Protein AF-A0A1Y5HQ24-F1 (afdb_monomer)

Nearest PDB structures (foldseek):
  8fiq-assembly1_A  TM=3.649E-01  e=9.890E-01  synthetic construct
  7wc8-assembly1_A  TM=3.169E-01  e=8.593E-01  Homo sapiens
  3fp3-assembly1_A  TM=3.300E-01  e=8.535E+00  Saccharomyces cerevisiae
  6sgb-assembly1_F2  TM=3.045E-01  e=6.752E+00  Trypanosoma brucei brucei

Organism: Oleispira antarctica (NCBI:txid188908)

Solvent-accessible surface area (backbone atoms only — not comparable to full-atom values): 11930 Å² total; per-residue (Å²): 83,72,68,15,56,55,23,44,75,70,65,37,22,70,57,11,31,53,30,16,50,52,37,37,56,54,46,72,70,63,78,67,79,75,54,69,71,60,44,61,61,46,56,80,70,56,56,92,95,54,53,64,54,57,50,49,38,35,53,56,34,17,53,27,28,36,53,25,12,48,23,21,54,74,34,96,42,69,72,45,34,68,47,13,56,62,25,37,52,53,12,49,54,33,34,55,74,69,67,56,82,49,62,70,49,26,50,51,48,21,51,56,20,35,77,68,69,37,54,74,59,16,49,54,25,45,51,56,37,56,68,36,92,89,51,52,76,67,52,33,51,47,46,54,52,30,55,48,33,50,74,71,70,36,48,66,62,21,48,52,46,40,51,70,48,43,47,48,49,49,51,54,51,51,48,55,47,46,52,56,43,47,57,48,49,51,59,54,26,60,75,38,74,68,33,40,55,52,52,48,54,51,51,56,49,50,54,51,51,50,53,51,50,57,70,64,34,70,68,56,53,55,59,59,61,73,74,108

Mean predicted aligned error: 11.55 Å

Secondary structure (DSSP, 8-state):
-HHHHHHHHTT-HHHHHHHHHHHHHHHHHT-----HHHHHHHHTTPPTT--HHHHHHHHHHHHHHHHHHHHHHTSS-HHHHHHHHHHHHHHHHHHHHTT--SHHHHHHHHHHHHHTT-HHHHHHHHHHHHT-TT--HHHHHHHHHHHHHHHTT-HHHHHHHIIIIIIHHHHHHHHHHHHHHHHHHHHHHTTSHHHHHHHHHHHHHHHHHHHHHHHHSHHHHHHHHTT-

Radius of gyration: 20.23 Å; Cα contacts (8 Å, |Δi|>4): 220; chains: 1; bounding box: 51×60×42 Å

Structure (mmCIF, N/CA/C/O backbone):
data_AF-A0A1Y5HQ24-F1
#
_entry.id   AF-A0A1Y5HQ24-F1
#
loop_
_atom_site.group_PDB
_atom_site.id
_atom_site.type_symbol
_atom_site.label_atom_id
_atom_site.label_alt_id
_atom_site.label_comp_id
_atom_site.label_asym_id
_atom_site.label_entity_id
_atom_site.label_seq_id
_atom_site.pdbx_PDB_ins_code
_atom_site.Cartn_x
_atom_site.Cartn_y
_atom_site.Cartn_z
_atom_site.occupancy
_atom_site.B_iso_or_equiv
_atom_site.auth_seq_id
_atom_site.auth_comp_id
_atom_site.auth_asym_id
_atom_site.auth_atom_id
_atom_site.pdbx_PDB_model_num
ATOM 1 N N . MET A 1 1 ? 3.791 10.202 -9.043 1.00 63.03 1 MET A N 1
ATOM 2 C CA . MET A 1 1 ? 4.076 9.504 -7.766 1.00 63.03 1 MET A CA 1
ATOM 3 C C . MET A 1 1 ? 4.584 10.404 -6.623 1.00 63.03 1 MET A C 1
ATOM 5 O O . MET A 1 1 ? 3.814 10.602 -5.697 1.00 63.03 1 MET A O 1
ATOM 9 N N . HIS A 1 2 ? 5.795 10.993 -6.659 1.00 71.06 2 HIS A N 1
ATOM 10 C CA . HIS A 1 2 ? 6.371 11.799 -5.545 1.00 71.06 2 HIS A CA 1
ATOM 11 C C . HIS A 1 2 ? 5.431 12.884 -4.988 1.00 71.06 2 HIS A C 1
ATOM 13 O O . HIS A 1 2 ? 5.192 12.945 -3.788 1.00 71.06 2 HIS A O 1
ATOM 19 N N . LYS A 1 3 ? 4.815 13.687 -5.870 1.00 75.19 3 LYS A N 1
ATOM 20 C CA . LYS A 1 3 ? 3.830 14.713 -5.476 1.00 75.19 3 LYS A CA 1
ATOM 21 C C . LYS A 1 3 ? 2.661 14.142 -4.657 1.00 75.19 3 LYS A C 1
ATOM 23 O O . LYS A 1 3 ? 2.162 14.808 -3.763 1.00 75.19 3 LYS A O 1
ATOM 28 N N . GLY A 1 4 ? 2.240 12.907 -4.942 1.00 71.94 4 GLY A N 1
ATOM 29 C CA . GLY A 1 4 ? 1.171 12.241 -4.197 1.00 71.94 4 GLY A CA 1
ATOM 30 C C . GLY A 1 4 ? 1.568 11.933 -2.757 1.00 71.94 4 GLY A C 1
ATOM 31 O O . GLY A 1 4 ? 0.776 12.172 -1.852 1.00 71.94 4 GLY A O 1
ATOM 32 N N . PHE A 1 5 ? 2.807 11.486 -2.535 1.00 70.88 5 PHE A N 1
ATOM 33 C CA . PHE A 1 5 ? 3.343 11.257 -1.191 1.00 70.88 5 PHE A CA 1
ATOM 34 C C . PHE A 1 5 ? 3.458 12.558 -0.387 1.00 70.88 5 PHE A C 1
ATOM 36 O O . PHE A 1 5 ? 3.037 12.592 0.769 1.00 70.88 5 PHE A O 1
ATOM 43 N N . ASP A 1 6 ? 3.952 13.638 -1.003 1.00 73.00 6 ASP A N 1
ATOM 44 C CA . ASP A 1 6 ? 4.021 14.958 -0.357 1.00 73.00 6 ASP A CA 1
ATOM 45 C C . ASP A 1 6 ? 2.637 15.450 0.082 1.00 73.00 6 ASP A C 1
ATOM 47 O O . ASP A 1 6 ? 2.454 15.892 1.218 1.00 73.00 6 ASP A O 1
ATOM 51 N N . ASN A 1 7 ? 1.653 15.348 -0.815 1.00 76.12 7 ASN A N 1
ATOM 52 C CA . ASN A 1 7 ? 0.281 15.760 -0.539 1.00 76.12 7 ASN A CA 1
ATOM 53 C C . ASN A 1 7 ? -0.346 14.911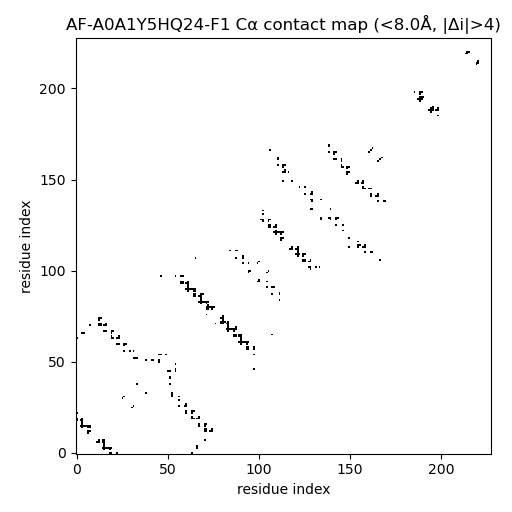 0.568 1.00 76.12 7 ASN A C 1
ATOM 55 O O . ASN A 1 7 ? -0.985 15.458 1.461 1.00 76.12 7 ASN A O 1
ATOM 59 N N . LEU A 1 8 ? -0.127 13.592 0.546 1.00 73.31 8 LEU A N 1
ATOM 60 C CA . LEU A 1 8 ? -0.648 12.685 1.564 1.00 73.31 8 LEU A CA 1
ATOM 61 C C . LEU A 1 8 ? -0.086 13.018 2.954 1.00 73.31 8 LEU A C 1
ATOM 63 O O . LEU A 1 8 ? -0.842 13.081 3.920 1.00 73.31 8 LEU A O 1
ATOM 67 N N . ARG A 1 9 ? 1.218 13.309 3.054 1.00 72.19 9 ARG A N 1
ATOM 68 C CA . ARG A 1 9 ? 1.862 13.746 4.306 1.00 72.19 9 ARG A CA 1
ATOM 69 C C . ARG A 1 9 ? 1.263 15.044 4.835 1.00 72.19 9 ARG A C 1
ATOM 71 O O . ARG A 1 9 ? 1.024 15.173 6.031 1.00 72.19 9 ARG A O 1
ATOM 78 N N . ASN A 1 10 ? 1.037 16.002 3.943 1.00 75.62 10 ASN A N 1
ATOM 79 C CA . ASN A 1 10 ? 0.441 17.288 4.293 1.00 75.62 10 ASN A CA 1
ATOM 80 C C . ASN A 1 10 ? -1.077 17.189 4.526 1.00 75.62 10 ASN A C 1
ATOM 82 O O . ASN A 1 10 ? -1.719 18.214 4.737 1.00 75.62 10 ASN A O 1
ATOM 86 N N . GLN A 1 11 ? -1.645 15.976 4.482 1.00 80.81 11 GLN A N 1
ATOM 87 C CA . GLN A 1 11 ? -3.076 15.701 4.63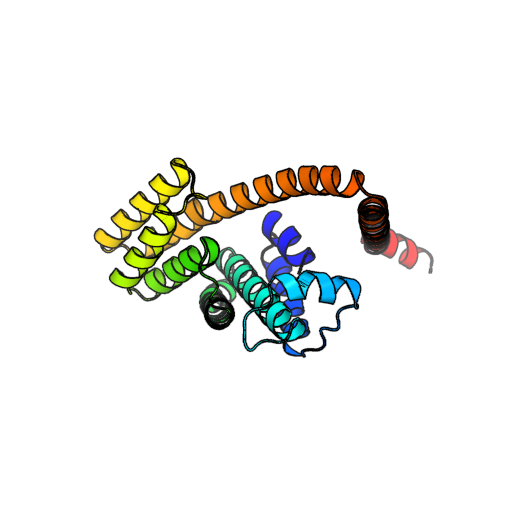2 1.00 80.81 11 GLN A CA 1
ATOM 88 C C . GLN A 1 11 ? -3.929 16.402 3.564 1.00 80.81 11 GLN A C 1
ATOM 90 O O . GLN A 1 11 ? -5.119 16.647 3.733 1.00 80.81 11 GLN A O 1
ATOM 95 N N . TRP A 1 12 ? -3.327 16.713 2.416 1.00 84.94 12 TRP A N 1
ATOM 96 C CA . TRP A 1 12 ? -4.011 17.250 1.246 1.00 84.94 12 TRP A CA 1
ATOM 97 C C . TRP A 1 12 ? -4.565 16.095 0.415 1.00 84.94 12 TRP A C 1
ATOM 99 O O . TRP A 1 12 ? -4.124 15.843 -0.708 1.00 84.94 12 TRP A O 1
ATOM 109 N N . TYR A 1 13 ? -5.518 15.364 0.993 1.00 86.19 13 TYR A N 1
ATOM 110 C CA . TYR A 1 13 ? -6.005 14.085 0.471 1.00 86.19 13 TYR A CA 1
ATOM 111 C C . TYR A 1 13 ? -6.557 14.175 -0.953 1.00 86.19 13 TYR A C 1
ATOM 113 O O . TYR A 1 13 ? -6.241 13.326 -1.783 1.00 86.19 13 TYR A O 1
ATOM 121 N N . PHE A 1 14 ? -7.262 15.257 -1.286 1.00 87.81 14 PHE A N 1
ATOM 122 C CA . PHE A 1 14 ? -7.723 15.513 -2.653 1.00 87.81 14 PHE A CA 1
ATOM 123 C C . PHE A 1 14 ? -6.562 15.659 -3.656 1.00 87.81 14 PHE A C 1
ATOM 125 O O . PHE A 1 14 ? -6.570 15.073 -4.737 1.00 87.81 14 PHE A O 1
ATOM 132 N N . LEU A 1 15 ? -5.510 16.403 -3.295 1.00 86.31 15 LEU A N 1
ATOM 133 C CA . LEU A 1 15 ? -4.336 16.575 -4.159 1.00 86.31 15 LEU A CA 1
ATOM 134 C C . LEU A 1 15 ? -3.505 15.288 -4.256 1.00 86.31 15 LEU A C 1
ATOM 136 O O . LEU A 1 15 ? -2.872 15.023 -5.286 1.00 86.31 15 LEU A O 1
ATOM 140 N N . ALA A 1 16 ? -3.487 14.487 -3.190 1.00 85.19 16 ALA A N 1
ATOM 141 C CA . ALA A 1 16 ? -2.880 13.164 -3.193 1.00 85.19 16 ALA A CA 1
ATOM 142 C C . ALA A 1 16 ? -3.629 12.233 -4.156 1.00 85.19 16 ALA A C 1
ATOM 144 O O . ALA A 1 16 ? -2.993 11.641 -5.030 1.00 85.19 16 ALA A O 1
ATOM 145 N N . ASP A 1 17 ? -4.962 12.191 -4.081 1.00 90.62 17 ASP A N 1
ATOM 146 C CA . ASP A 1 17 ? -5.820 11.431 -4.995 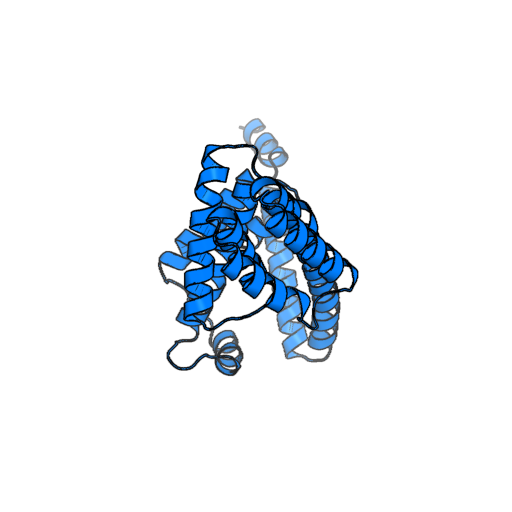1.00 90.62 17 ASP A CA 1
ATOM 147 C C . ASP A 1 17 ? -5.545 11.771 -6.466 1.00 90.62 17 ASP A C 1
ATOM 149 O O . ASP A 1 17 ? -5.249 10.879 -7.269 1.00 90.62 17 ASP A O 1
ATOM 153 N N . GLN A 1 18 ? -5.550 13.059 -6.816 1.00 92.62 18 GLN A N 1
ATOM 154 C CA . GLN A 1 18 ? -5.266 13.503 -8.183 1.00 92.62 18 GLN A CA 1
ATOM 155 C C . GLN A 1 18 ? -3.861 13.090 -8.639 1.00 92.62 18 GLN A C 1
ATOM 157 O O . GLN A 1 18 ? -3.665 12.614 -9.760 1.00 92.62 18 GLN A O 1
ATOM 162 N N . SER A 1 19 ? -2.869 13.232 -7.759 1.00 88.50 19 SER A N 1
ATOM 163 C CA . SER A 1 19 ? -1.477 12.898 -8.068 1.00 88.50 19 SER A CA 1
ATOM 164 C C . SER A 1 19 ? -1.278 11.403 -8.310 1.00 88.50 19 SER A C 1
ATOM 166 O O . SER A 1 19 ? -0.545 11.023 -9.228 1.00 88.50 19 SER A O 1
ATOM 168 N N . PHE A 1 20 ? -1.915 10.549 -7.508 1.00 89.25 20 PHE A N 1
ATOM 169 C CA . PHE A 1 20 ? -1.849 9.104 -7.702 1.00 89.25 20 PHE A CA 1
ATOM 170 C C . PHE A 1 20 ? -2.700 8.643 -8.883 1.00 89.25 20 PHE A C 1
ATOM 172 O O . PHE A 1 20 ? -2.264 7.760 -9.613 1.00 89.25 20 PHE A O 1
ATOM 179 N N . THR A 1 21 ? -3.835 9.290 -9.156 1.00 94.69 21 THR A N 1
ATOM 180 C CA . THR A 1 21 ? -4.629 9.046 -10.370 1.00 94.69 21 THR A CA 1
ATOM 181 C C . THR A 1 21 ? -3.814 9.293 -11.634 1.00 94.69 21 THR A C 1
ATOM 183 O O . THR A 1 21 ? -3.783 8.439 -12.519 1.00 94.69 21 THR A O 1
ATOM 186 N N . ASN A 1 22 ? -3.084 10.407 -11.701 1.00 90.50 22 ASN A N 1
ATOM 187 C CA . ASN A 1 22 ? -2.190 10.683 -12.827 1.00 90.50 22 ASN A CA 1
ATOM 188 C C . ASN A 1 22 ? -1.088 9.623 -12.945 1.00 90.50 22 ASN A C 1
ATOM 190 O O . ASN A 1 22 ? -0.858 9.107 -14.034 1.00 90.50 22 ASN A O 1
ATOM 194 N N . SER A 1 23 ? -0.485 9.236 -11.815 1.00 87.31 23 SER A N 1
ATOM 195 C CA . SER A 1 23 ? 0.526 8.172 -11.756 1.00 87.31 23 SER A CA 1
ATOM 196 C C . SER A 1 23 ? -0.011 6.846 -12.310 1.00 87.31 23 SER A C 1
ATOM 198 O O . SER A 1 23 ? 0.629 6.219 -13.142 1.00 87.31 23 SER A O 1
ATOM 200 N N . ILE A 1 24 ? -1.211 6.432 -11.896 1.00 94.62 24 ILE A N 1
ATOM 201 C CA . ILE A 1 24 ? -1.865 5.201 -12.365 1.00 94.62 24 ILE A CA 1
ATOM 202 C C . ILE A 1 24 ? -2.159 5.280 -13.864 1.00 94.62 24 ILE A C 1
ATOM 204 O O . ILE A 1 24 ? -1.912 4.319 -14.586 1.00 94.62 24 ILE A O 1
ATOM 208 N N . ASN A 1 25 ? -2.655 6.422 -14.345 1.00 94.50 25 ASN A N 1
ATOM 209 C CA . ASN A 1 25 ? -2.949 6.620 -15.763 1.00 94.50 25 ASN A CA 1
ATOM 210 C C . ASN A 1 25 ? -1.686 6.534 -16.627 1.00 94.50 25 ASN A C 1
ATOM 212 O O . ASN A 1 25 ? -1.726 5.916 -17.685 1.00 94.50 25 ASN A O 1
ATOM 216 N N . GLU A 1 26 ? -0.573 7.120 -16.184 1.00 89.75 26 GLU A N 1
ATOM 217 C CA . GLU A 1 26 ? 0.727 7.003 -16.856 1.00 89.75 26 GLU A CA 1
ATOM 218 C C . GLU A 1 26 ? 1.213 5.551 -16.875 1.00 89.75 26 GLU A C 1
ATOM 220 O O . GLU A 1 26 ? 1.555 5.025 -17.932 1.00 89.75 26 GLU A O 1
ATOM 225 N N . LEU A 1 27 ? 1.161 4.869 -15.730 1.00 89.19 27 LEU A N 1
ATOM 226 C CA . LEU A 1 27 ? 1.600 3.480 -15.603 1.00 89.19 27 LEU A CA 1
ATOM 227 C C . LEU A 1 27 ? 0.721 2.517 -16.408 1.00 89.19 27 LEU A C 1
ATOM 229 O O . LEU A 1 27 ? 1.226 1.533 -16.933 1.00 89.19 27 LEU A O 1
ATOM 233 N N . ASN A 1 28 ? -0.574 2.792 -16.566 1.00 93.06 28 ASN A N 1
ATOM 234 C CA . ASN A 1 28 ? -1.475 1.971 -17.379 1.00 93.06 28 ASN A CA 1
ATOM 235 C C . ASN A 1 28 ? -1.243 2.107 -18.888 1.00 93.06 28 ASN A C 1
ATOM 237 O O . ASN A 1 28 ? -1.631 1.203 -19.623 1.00 93.06 28 ASN A O 1
ATOM 241 N N . ARG A 1 29 ? -0.607 3.188 -19.360 1.00 91.44 29 ARG A N 1
ATOM 242 C CA . ARG A 1 29 ? -0.220 3.304 -20.777 1.00 91.44 29 ARG A CA 1
ATOM 243 C C . ARG A 1 29 ? 0.930 2.365 -21.143 1.00 91.44 29 ARG A C 1
ATOM 245 O O . ARG A 1 29 ? 1.032 1.980 -22.297 1.00 91.44 29 ARG A O 1
ATOM 252 N N . GLY A 1 30 ? 1.743 1.956 -20.164 1.00 77.19 30 GLY A N 1
ATOM 253 C CA . GLY A 1 30 ? 2.858 1.027 -20.378 1.00 77.19 30 GLY A CA 1
ATOM 254 C C . GLY A 1 30 ? 4.105 1.669 -20.992 1.00 77.19 30 GLY A C 1
ATOM 255 O O . GLY A 1 30 ? 5.030 0.957 -21.363 1.00 77.19 30 GLY A O 1
ATOM 256 N N . ASP A 1 31 ? 4.174 3.000 -21.053 1.00 78.75 31 ASP A N 1
ATOM 257 C CA . ASP A 1 31 ? 5.273 3.743 -21.690 1.00 78.75 31 ASP A CA 1
ATOM 258 C C . ASP A 1 31 ? 6.518 3.888 -20.785 1.00 78.75 31 ASP A C 1
ATOM 260 O O . ASP A 1 31 ? 7.216 4.905 -20.809 1.00 78.75 31 ASP A O 1
ATOM 264 N N . ILE A 1 32 ? 6.804 2.895 -19.935 1.00 77.69 32 ILE A N 1
ATOM 265 C CA . ILE A 1 32 ? 7.980 2.933 -19.058 1.00 77.69 32 ILE A CA 1
ATOM 266 C C . ILE A 1 32 ? 9.200 2.479 -19.853 1.00 77.69 32 ILE A C 1
ATOM 268 O O . ILE A 1 32 ? 9.402 1.291 -20.076 1.00 77.69 32 ILE A O 1
ATOM 272 N N . SER A 1 33 ? 10.049 3.433 -20.231 1.00 78.62 33 SER A N 1
ATOM 273 C CA . SER A 1 33 ? 11.378 3.153 -20.775 1.00 78.62 33 SER A CA 1
ATOM 274 C C . SER A 1 33 ? 12.437 3.515 -19.745 1.00 78.62 33 SER A C 1
ATOM 276 O O . SER A 1 33 ? 12.530 4.662 -19.302 1.00 78.62 33 SER A O 1
ATOM 278 N N . LEU A 1 34 ? 13.271 2.545 -19.386 1.00 74.06 34 LEU A N 1
ATOM 279 C CA . LEU A 1 34 ? 14.423 2.767 -18.520 1.00 74.06 34 LEU A CA 1
ATOM 280 C C . LEU A 1 34 ? 15.681 2.975 -19.358 1.00 74.06 34 LEU A C 1
ATOM 282 O O . LEU A 1 34 ? 15.807 2.446 -20.458 1.00 74.06 34 LEU A O 1
ATOM 286 N N . ASN A 1 35 ? 16.625 3.750 -18.828 1.00 81.88 35 ASN A N 1
ATOM 287 C CA . ASN A 1 35 ? 17.971 3.773 -19.391 1.00 81.88 35 ASN A CA 1
ATOM 288 C C . ASN A 1 35 ? 18.731 2.493 -18.994 1.00 81.88 35 ASN A C 1
ATOM 290 O O . ASN A 1 35 ? 18.421 1.866 -17.977 1.00 81.88 35 ASN A O 1
ATOM 294 N N . GLU A 1 36 ? 19.768 2.157 -19.761 1.00 75.56 36 GLU A N 1
ATOM 295 C CA . GLU A 1 36 ? 20.573 0.940 -19.579 1.00 75.56 36 GLU A CA 1
ATOM 296 C C . GLU A 1 36 ? 21.151 0.785 -18.165 1.00 75.56 36 GLU A C 1
ATOM 298 O O . GLU A 1 36 ? 21.154 -0.307 -17.604 1.00 75.56 36 GLU A O 1
ATOM 303 N N . THR A 1 37 ? 21.598 1.876 -17.533 1.00 73.44 37 THR A N 1
ATOM 304 C CA . THR A 1 37 ? 22.134 1.815 -16.166 1.00 73.44 37 THR A CA 1
ATOM 305 C C . THR A 1 37 ? 21.059 1.411 -15.161 1.00 73.44 37 THR A C 1
ATOM 307 O O . THR A 1 37 ? 21.309 0.571 -14.300 1.00 73.44 37 THR A O 1
ATOM 310 N N . THR A 1 38 ? 19.860 1.986 -15.254 1.00 71.69 38 THR A N 1
ATOM 311 C CA . THR A 1 38 ? 18.746 1.630 -14.366 1.00 71.69 38 THR A CA 1
ATOM 312 C C . THR A 1 38 ? 18.304 0.188 -14.591 1.00 71.69 38 THR A C 1
ATOM 314 O O . THR A 1 38 ? 18.057 -0.523 -13.618 1.00 71.69 38 THR A O 1
ATOM 317 N N . LYS A 1 39 ? 18.264 -0.257 -15.851 1.00 72.25 39 LYS A N 1
ATOM 318 C CA . LYS A 1 39 ? 17.912 -1.631 -16.209 1.00 72.25 39 LYS A CA 1
ATOM 319 C C . LYS A 1 39 ? 18.896 -2.639 -15.617 1.00 72.25 39 LYS A C 1
ATOM 321 O O . LYS A 1 39 ? 18.467 -3.528 -14.892 1.00 72.25 39 LYS A O 1
ATOM 326 N N . PHE A 1 40 ? 20.197 -2.407 -15.790 1.00 74.62 40 PHE A N 1
ATOM 327 C CA . PHE A 1 40 ? 21.262 -3.243 -15.226 1.00 74.62 40 PHE A CA 1
ATOM 328 C C . PHE A 1 40 ? 21.117 -3.465 -13.711 1.00 74.62 40 PHE A C 1
ATOM 330 O O . PHE A 1 40 ? 21.252 -4.581 -13.217 1.00 74.62 40 PHE A O 1
ATOM 337 N N . PHE A 1 41 ? 20.813 -2.413 -12.943 1.00 71.38 41 PHE A N 1
ATOM 338 C CA . PHE A 1 41 ? 20.607 -2.574 -11.500 1.00 71.38 41 PHE A CA 1
ATOM 339 C C . PHE A 1 41 ? 19.302 -3.301 -11.170 1.00 71.38 41 PHE A C 1
ATOM 341 O O . PHE A 1 41 ? 19.272 -4.100 -10.233 1.00 71.38 41 PHE A O 1
ATOM 348 N N . ALA A 1 42 ? 18.231 -3.043 -11.916 1.00 68.12 42 ALA A N 1
ATOM 349 C CA . ALA A 1 42 ? 16.938 -3.671 -11.679 1.00 68.12 42 ALA A CA 1
ATOM 350 C C . ALA A 1 42 ? 16.928 -5.169 -12.034 1.00 68.12 42 ALA A C 1
ATOM 352 O O . ALA A 1 42 ? 16.265 -5.942 -11.344 1.00 68.12 42 ALA A O 1
ATOM 353 N N . GLU A 1 43 ? 17.724 -5.597 -13.019 1.00 73.62 43 GLU A N 1
ATOM 354 C CA . GLU A 1 43 ? 17.900 -7.011 -13.391 1.00 73.62 43 GLU A CA 1
ATOM 355 C C . GLU A 1 43 ? 18.359 -7.879 -12.212 1.00 73.62 43 GLU A C 1
ATOM 357 O O . GLU A 1 43 ? 17.959 -9.033 -12.098 1.00 73.62 43 GLU A O 1
ATOM 362 N N . THR A 1 44 ? 19.124 -7.315 -11.269 1.00 71.88 44 THR A N 1
ATOM 363 C CA . THR A 1 44 ? 19.587 -8.044 -10.070 1.00 71.88 44 THR A CA 1
ATOM 364 C C . THR A 1 44 ? 18.463 -8.473 -9.123 1.00 71.88 44 THR A C 1
ATOM 366 O O . THR A 1 44 ? 18.687 -9.293 -8.234 1.00 71.88 44 THR A O 1
ATOM 369 N N . ARG A 1 45 ? 17.264 -7.902 -9.282 1.00 68.75 45 ARG A N 1
ATOM 370 C CA . ARG A 1 45 ? 16.067 -8.190 -8.481 1.00 68.75 45 ARG A CA 1
ATOM 371 C C . ARG A 1 45 ? 14.877 -8.581 -9.357 1.00 68.75 45 ARG A C 1
ATOM 373 O O . ARG A 1 45 ? 13.733 -8.420 -8.930 1.00 68.75 45 ARG A O 1
ATOM 380 N N . LEU A 1 46 ? 15.142 -9.017 -10.587 1.00 77.88 46 LEU A N 1
ATOM 381 C CA . LEU A 1 46 ? 14.104 -9.420 -11.520 1.00 77.88 46 LEU A CA 1
ATOM 382 C C . LEU A 1 46 ? 13.460 -10.726 -11.054 1.00 77.88 46 LEU A C 1
ATOM 384 O O . LEU A 1 46 ? 14.148 -11.684 -10.709 1.00 77.88 46 LEU A O 1
ATOM 388 N N . ILE A 1 47 ? 12.135 -10.740 -11.038 1.00 79.38 47 ILE A N 1
ATOM 389 C CA . ILE A 1 47 ? 11.328 -11.920 -10.762 1.00 79.38 47 ILE A CA 1
ATOM 390 C C . ILE A 1 47 ? 11.199 -12.715 -12.059 1.00 79.38 47 ILE A C 1
ATOM 392 O O . ILE A 1 47 ? 10.904 -12.155 -13.119 1.00 79.38 47 ILE A O 1
ATOM 396 N N . ASP A 1 48 ? 11.389 -14.030 -11.964 1.00 86.75 48 ASP A N 1
ATOM 397 C CA . ASP A 1 48 ? 11.241 -14.938 -13.097 1.00 86.75 48 ASP A CA 1
ATOM 398 C C . ASP A 1 48 ? 9.881 -14.750 -13.788 1.00 86.75 48 ASP A C 1
ATOM 400 O O . ASP A 1 48 ? 8.826 -14.737 -13.152 1.00 86.75 48 ASP A O 1
ATOM 404 N N . GLY A 1 49 ? 9.911 -14.620 -15.115 1.00 89.00 49 GLY A N 1
ATOM 405 C CA . GLY A 1 49 ? 8.709 -14.442 -15.932 1.00 89.00 49 GLY A CA 1
ATOM 406 C C . GLY A 1 49 ? 8.264 -12.992 -16.141 1.00 89.00 49 GLY A C 1
ATOM 407 O O . GLY A 1 49 ? 7.233 -12.787 -16.780 1.00 89.00 49 GLY A O 1
ATOM 408 N N . PHE A 1 50 ? 9.030 -12.002 -15.670 1.00 86.06 50 PHE A N 1
ATOM 409 C CA . PHE A 1 50 ? 8.799 -10.582 -15.952 1.00 86.06 50 PHE A CA 1
ATOM 410 C C . PHE A 1 50 ? 9.967 -9.952 -16.710 1.00 86.06 50 PHE A C 1
ATOM 412 O O . PHE A 1 50 ? 11.122 -10.349 -16.555 1.00 86.06 50 PHE A O 1
ATOM 419 N N . THR A 1 51 ? 9.677 -8.924 -17.504 1.00 90.12 51 THR A N 1
ATOM 420 C CA . THR A 1 51 ? 10.677 -7.915 -17.882 1.00 90.12 51 THR A CA 1
ATOM 421 C C . THR A 1 51 ? 10.876 -6.905 -16.749 1.00 90.12 51 THR A C 1
ATOM 423 O O . THR A 1 51 ? 10.017 -6.741 -15.878 1.00 90.12 51 THR A O 1
ATOM 426 N N . VAL A 1 52 ? 12.009 -6.194 -16.756 1.00 81.06 52 VAL A N 1
ATOM 427 C CA . VAL A 1 52 ? 12.282 -5.131 -15.773 1.00 81.06 52 VAL A CA 1
ATOM 428 C C . VAL A 1 52 ? 11.183 -4.068 -15.809 1.00 81.06 52 VAL A C 1
ATOM 430 O O . VAL A 1 52 ? 10.715 -3.614 -14.765 1.00 81.06 52 VAL A O 1
ATOM 433 N N . GLU A 1 53 ? 10.772 -3.674 -17.010 1.00 83.31 53 GLU A N 1
ATOM 434 C CA . GLU A 1 53 ? 9.760 -2.653 -17.241 1.00 83.31 53 GLU A CA 1
ATOM 435 C C . GLU A 1 53 ? 8.386 -3.093 -16.717 1.00 83.31 53 GLU A C 1
ATOM 437 O O . GLU A 1 53 ? 7.745 -2.325 -16.001 1.00 83.31 53 GLU A O 1
ATOM 442 N N . GLU A 1 54 ? 7.962 -4.336 -16.974 1.00 89.00 54 GLU A N 1
ATOM 443 C CA . GLU A 1 54 ? 6.700 -4.880 -16.446 1.00 89.00 54 GLU A CA 1
ATOM 444 C C . GLU A 1 54 ? 6.708 -4.993 -14.921 1.00 89.00 54 GLU A C 1
ATOM 446 O O . GLU A 1 54 ? 5.737 -4.606 -14.266 1.00 89.00 54 GLU A O 1
ATOM 451 N N . GLN A 1 55 ? 7.797 -5.501 -14.334 1.00 83.50 55 GLN A N 1
ATOM 452 C CA . GLN A 1 55 ? 7.923 -5.594 -12.881 1.00 83.50 55 GLN A CA 1
ATOM 453 C C . GLN A 1 55 ? 7.853 -4.206 -12.241 1.00 83.50 55 GLN A C 1
ATOM 455 O O . GLN A 1 55 ? 7.143 -4.009 -11.252 1.00 83.50 55 GLN A O 1
ATOM 460 N N . LEU A 1 56 ? 8.563 -3.230 -12.812 1.00 81.69 56 LEU A N 1
ATOM 461 C CA . LEU A 1 56 ? 8.546 -1.859 -12.322 1.00 81.69 56 LEU A CA 1
ATOM 462 C C . LEU A 1 56 ? 7.163 -1.221 -12.487 1.00 81.69 56 LEU A C 1
ATOM 464 O O . LEU A 1 56 ? 6.690 -0.553 -11.569 1.00 81.69 56 LEU A O 1
ATOM 468 N N . GLN A 1 57 ? 6.495 -1.451 -13.617 1.00 84.88 57 GLN A N 1
ATOM 469 C CA . GLN A 1 57 ? 5.137 -0.976 -13.863 1.00 84.88 57 GLN A CA 1
ATOM 470 C C . GLN A 1 57 ? 4.173 -1.492 -12.795 1.00 84.88 57 GLN A C 1
ATOM 472 O O . GLN A 1 57 ? 3.473 -0.691 -12.180 1.00 84.88 57 GLN A O 1
ATOM 477 N N . LEU A 1 58 ? 4.164 -2.803 -12.543 1.00 83.62 58 LEU A N 1
ATOM 478 C CA . LEU A 1 58 ? 3.306 -3.429 -11.535 1.00 83.62 58 LEU A CA 1
ATOM 479 C C . LEU A 1 58 ? 3.626 -2.919 -10.128 1.00 83.62 58 LEU A C 1
ATOM 481 O O . LEU A 1 58 ? 2.715 -2.565 -9.384 1.00 83.62 58 LEU A O 1
ATOM 485 N N . LEU A 1 59 ? 4.908 -2.800 -9.776 1.00 79.81 59 LEU A N 1
ATOM 486 C CA . LEU A 1 59 ? 5.327 -2.311 -8.463 1.00 79.81 59 LEU A CA 1
ATOM 487 C C . LEU A 1 59 ? 4.866 -0.867 -8.221 1.00 79.81 59 LEU A C 1
ATOM 489 O O . LEU A 1 59 ? 4.261 -0.562 -7.191 1.00 79.81 59 LEU A O 1
ATOM 493 N N . LEU A 1 60 ? 5.142 0.030 -9.172 1.00 81.62 60 LEU A N 1
ATOM 494 C CA . LEU A 1 60 ? 4.781 1.443 -9.060 1.00 81.62 60 LEU A CA 1
ATOM 495 C C . LEU A 1 60 ? 3.267 1.642 -9.126 1.00 81.62 60 LEU A C 1
ATOM 497 O O . LEU A 1 60 ? 2.738 2.538 -8.459 1.00 81.62 60 LEU A O 1
ATOM 501 N N . ARG A 1 61 ? 2.560 0.823 -9.912 1.00 88.00 61 ARG A N 1
ATOM 502 C CA . ARG A 1 61 ? 1.106 0.913 -10.057 1.00 88.00 61 ARG A CA 1
ATOM 503 C C . ARG A 1 61 ? 0.415 0.408 -8.803 1.00 88.00 61 ARG A C 1
ATOM 505 O O . ARG A 1 61 ? -0.413 1.141 -8.269 1.00 88.00 61 ARG A O 1
ATOM 512 N N . GLY A 1 62 ? 0.834 -0.739 -8.274 1.00 82.12 62 GLY A N 1
ATOM 513 C CA . GLY A 1 62 ? 0.343 -1.264 -7.005 1.00 82.12 62 GLY A CA 1
ATOM 514 C C . GLY A 1 62 ? 0.548 -0.269 -5.863 1.00 82.12 62 GLY A C 1
ATOM 515 O O . GLY A 1 62 ? -0.393 0.068 -5.149 1.00 82.12 62 GLY A O 1
ATOM 516 N N . ALA A 1 63 ? 1.741 0.321 -5.753 1.00 81.38 63 ALA A N 1
ATOM 517 C CA . ALA A 1 63 ? 2.008 1.359 -4.757 1.00 81.38 63 ALA A CA 1
ATOM 518 C C . ALA A 1 63 ? 1.165 2.633 -4.968 1.00 81.38 63 ALA A C 1
ATOM 520 O O . ALA A 1 63 ? 0.707 3.235 -3.997 1.00 81.38 63 ALA A O 1
ATOM 521 N N . SER A 1 64 ? 0.929 3.044 -6.219 1.00 84.50 64 SER A N 1
ATOM 522 C CA . SER A 1 64 ? 0.083 4.207 -6.524 1.00 84.50 64 SER A CA 1
ATOM 523 C C . SER A 1 64 ? -1.382 3.954 -6.166 1.00 84.50 64 SER A C 1
ATOM 525 O O . SER A 1 64 ? -2.017 4.828 -5.582 1.00 84.50 64 SER A O 1
ATOM 527 N N . TYR A 1 65 ? -1.904 2.763 -6.468 1.00 92.19 65 TYR A N 1
ATOM 528 C CA . TYR A 1 65 ? -3.237 2.335 -6.048 1.00 92.19 65 TYR A CA 1
ATOM 529 C C . TYR A 1 65 ? -3.355 2.307 -4.525 1.00 92.19 65 TYR A C 1
ATOM 531 O O . TYR A 1 65 ? -4.271 2.920 -3.986 1.00 92.19 65 TYR A O 1
ATOM 539 N N . LEU A 1 66 ? -2.399 1.693 -3.820 1.00 86.69 66 LEU A N 1
ATOM 540 C CA . LEU A 1 66 ? -2.425 1.602 -2.359 1.00 86.69 66 LEU A CA 1
ATOM 541 C C . LEU A 1 66 ? -2.477 2.992 -1.716 1.00 86.69 66 LEU A C 1
ATOM 543 O O . LEU A 1 66 ? -3.328 3.260 -0.869 1.00 86.69 66 LEU A O 1
ATOM 547 N N . MET A 1 67 ? -1.601 3.897 -2.156 1.00 84.06 67 MET A N 1
ATOM 548 C CA . MET A 1 67 ? -1.540 5.248 -1.602 1.00 84.06 67 MET A CA 1
ATOM 549 C C . MET A 1 67 ? -2.741 6.112 -1.995 1.00 84.06 67 MET A C 1
ATOM 551 O O . MET A 1 67 ? -3.173 6.940 -1.194 1.00 84.06 67 MET A O 1
ATOM 555 N N . ARG A 1 68 ? -3.323 5.911 -3.186 1.00 90.94 68 ARG A N 1
ATOM 556 C CA . ARG A 1 68 ? -4.585 6.564 -3.563 1.00 90.94 68 ARG A CA 1
ATOM 557 C C . ARG A 1 68 ? -5.745 6.070 -2.714 1.00 90.94 68 ARG A C 1
ATOM 559 O O . ARG A 1 68 ? -6.497 6.890 -2.200 1.00 90.94 68 ARG A O 1
ATOM 566 N N . GLY A 1 69 ? -5.865 4.754 -2.545 1.00 89.06 69 GLY A N 1
ATOM 567 C CA . GLY A 1 69 ? -6.888 4.143 -1.704 1.00 89.06 69 GLY A CA 1
ATOM 568 C C . GLY A 1 69 ? -6.807 4.671 -0.278 1.00 89.06 69 GLY A C 1
ATOM 569 O O . GLY A 1 69 ? -7.821 5.048 0.300 1.00 89.06 69 GLY A O 1
ATOM 570 N N . TRP A 1 70 ? -5.591 4.827 0.243 1.00 84.31 70 TRP A N 1
ATOM 571 C CA . TRP A 1 70 ? -5.365 5.456 1.537 1.00 84.31 70 TRP A CA 1
ATOM 572 C C . TRP A 1 70 ? -5.776 6.934 1.576 1.00 84.31 70 TRP A C 1
ATOM 574 O O . TRP A 1 70 ? -6.535 7.333 2.454 1.00 84.31 70 TRP A O 1
ATOM 584 N N . ALA A 1 71 ? -5.339 7.748 0.609 1.00 86.00 71 ALA A N 1
ATOM 585 C CA . ALA A 1 71 ? -5.735 9.157 0.533 1.00 86.00 71 ALA A CA 1
ATOM 586 C C . ALA A 1 71 ? -7.262 9.320 0.496 1.00 86.00 71 ALA A C 1
ATOM 588 O O . ALA A 1 71 ? -7.816 10.165 1.189 1.00 86.00 71 ALA A O 1
ATOM 589 N N . ARG A 1 72 ? -7.944 8.477 -0.282 1.00 89.62 72 ARG A N 1
ATOM 590 C CA . ARG A 1 72 ? -9.404 8.448 -0.386 1.00 89.62 72 ARG A CA 1
ATOM 591 C C . ARG A 1 72 ? -10.080 8.020 0.906 1.00 89.62 72 A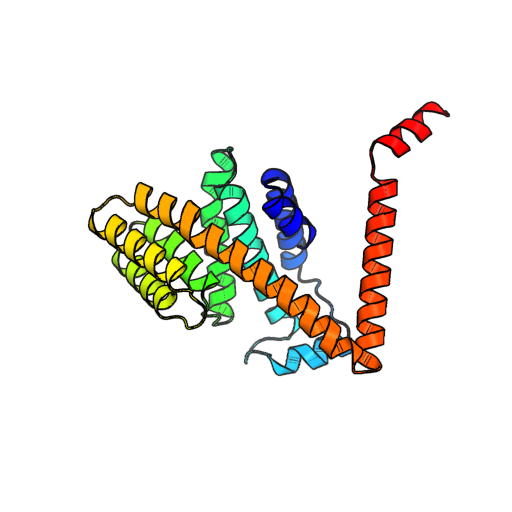RG A C 1
ATOM 593 O O . ARG A 1 72 ? -11.111 8.579 1.246 1.00 89.62 72 ARG A O 1
ATOM 600 N N . HIS A 1 73 ? -9.507 7.053 1.620 1.00 85.00 73 HIS A N 1
ATOM 601 C CA . HIS A 1 73 ? -10.030 6.616 2.911 1.00 85.00 73 HIS A CA 1
ATOM 602 C C . HIS A 1 73 ? -9.978 7.730 3.964 1.00 85.00 73 HIS A C 1
ATOM 604 O O . HIS A 1 73 ? -10.919 7.865 4.732 1.00 85.00 73 HIS A O 1
ATOM 610 N N . GLN A 1 74 ? -8.920 8.546 3.950 1.00 81.31 74 GLN A N 1
ATOM 611 C CA . GLN A 1 74 ? -8.746 9.673 4.875 1.00 81.31 74 GLN A CA 1
ATOM 612 C C . GLN A 1 74 ? -9.487 10.949 4.448 1.00 81.31 74 GLN A C 1
ATOM 614 O O . GLN A 1 74 ? -9.436 11.959 5.149 1.00 81.31 74 GLN A O 1
ATOM 619 N N . SER A 1 75 ? -10.128 10.940 3.280 1.00 80.50 75 SER A N 1
ATOM 620 C CA . SER A 1 75 ? -10.877 12.084 2.774 1.00 80.50 75 SER A CA 1
ATOM 621 C C . SER A 1 75 ? -12.213 12.221 3.501 1.00 80.50 75 SER A C 1
ATOM 623 O O . SER A 1 75 ? -12.900 11.231 3.703 1.00 80.50 75 SER A O 1
ATOM 625 N N . GLU A 1 76 ? -12.655 13.452 3.768 1.00 79.50 76 GLU A N 1
ATOM 626 C CA . GLU A 1 76 ? -14.014 13.749 4.270 1.00 79.50 76 GLU A CA 1
ATOM 627 C C . GLU A 1 76 ? -15.106 13.593 3.186 1.00 79.50 76 GLU A C 1
ATOM 629 O O . GLU A 1 76 ? -16.238 14.039 3.352 1.00 79.50 76 GLU A O 1
ATOM 634 N N . ASP A 1 77 ? -14.760 13.001 2.040 1.00 84.06 77 ASP A N 1
ATOM 635 C CA . ASP A 1 77 ? -15.651 12.823 0.896 1.00 84.06 77 ASP A CA 1
ATOM 636 C C . ASP A 1 77 ? -16.113 11.364 0.848 1.00 84.06 77 ASP A C 1
ATOM 638 O O . ASP A 1 77 ? -15.327 10.458 0.548 1.00 84.06 77 ASP A O 1
ATOM 642 N N . ASP A 1 78 ? -17.398 11.149 1.131 1.00 83.38 78 ASP A N 1
ATOM 643 C CA . ASP A 1 78 ? -18.017 9.823 1.192 1.00 83.38 78 ASP A CA 1
ATOM 644 C C . ASP A 1 78 ? -17.883 9.035 -0.122 1.00 83.38 78 ASP A C 1
ATOM 646 O O . ASP A 1 78 ? -17.758 7.806 -0.108 1.00 83.38 78 ASP A O 1
ATOM 650 N N . GLU A 1 79 ? -17.909 9.708 -1.275 1.00 85.12 79 GLU A N 1
ATOM 651 C CA . GLU A 1 79 ? -17.788 9.054 -2.580 1.00 85.12 79 GLU A CA 1
ATOM 652 C C . GLU A 1 79 ? -16.351 8.598 -2.842 1.00 85.12 79 GLU A C 1
ATOM 654 O O . GLU A 1 79 ? -16.137 7.503 -3.375 1.00 85.12 79 GLU A O 1
ATOM 659 N N . LEU A 1 80 ? -15.354 9.380 -2.417 1.00 84.38 80 LEU A N 1
ATOM 660 C CA . LEU A 1 80 ? -13.953 8.957 -2.443 1.00 84.38 80 LEU A CA 1
ATOM 661 C C . LEU A 1 80 ? -13.713 7.792 -1.477 1.00 84.38 80 LEU A C 1
ATOM 663 O O . LEU A 1 80 ? -13.137 6.778 -1.882 1.00 84.38 80 LEU A O 1
ATOM 667 N N . MET A 1 81 ? -14.212 7.873 -0.243 1.00 80.19 81 MET A N 1
ATOM 668 C CA . MET A 1 81 ? -14.069 6.804 0.754 1.00 80.19 81 MET A CA 1
ATOM 669 C C . MET A 1 81 ? -14.642 5.466 0.270 1.00 80.19 81 MET A C 1
ATOM 671 O O . MET A 1 81 ? -14.041 4.410 0.500 1.00 80.19 81 MET A O 1
ATOM 675 N N . LYS A 1 82 ? -15.774 5.480 -0.449 1.00 85.06 82 LYS A N 1
ATOM 676 C CA . LYS A 1 82 ? -16.361 4.270 -1.059 1.00 85.06 82 LYS A CA 1
ATOM 677 C C . LYS A 1 82 ? -15.429 3.617 -2.081 1.00 85.06 82 LYS A C 1
ATOM 679 O O . LYS A 1 82 ? -15.405 2.392 -2.184 1.00 85.06 82 LYS A O 1
ATOM 684 N N . GLN A 1 83 ? -14.634 4.407 -2.800 1.00 88.88 83 GLN A N 1
ATOM 685 C CA . GLN A 1 83 ? -13.694 3.917 -3.814 1.00 88.88 83 GLN A CA 1
ATOM 686 C C . GLN A 1 83 ? -12.362 3.425 -3.234 1.00 88.88 83 GLN A C 1
ATOM 688 O O . GLN A 1 83 ? -11.650 2.680 -3.909 1.00 88.88 83 GLN A O 1
ATOM 693 N N . ALA A 1 84 ? -12.030 3.787 -1.989 1.00 88.25 84 ALA A N 1
ATOM 694 C CA . ALA A 1 84 ? -10.757 3.448 -1.351 1.00 88.25 84 ALA A CA 1
ATOM 695 C C . ALA A 1 84 ? -10.431 1.946 -1.397 1.00 88.25 84 ALA A C 1
ATOM 697 O O . ALA A 1 84 ? -9.294 1.546 -1.632 1.00 88.25 84 ALA A O 1
ATOM 698 N N . SER A 1 85 ? -11.436 1.093 -1.203 1.00 87.44 85 SER A N 1
ATOM 699 C CA . SER A 1 85 ? -11.225 -0.357 -1.139 1.00 87.44 85 SER A CA 1
ATOM 700 C C . SER A 1 85 ? -10.955 -0.983 -2.493 1.00 87.44 85 SER A C 1
ATOM 702 O O . SER A 1 85 ? -10.115 -1.870 -2.570 1.00 87.44 85 SER A O 1
ATOM 704 N N . ALA A 1 86 ? -11.593 -0.485 -3.554 1.00 93.25 86 ALA A N 1
ATOM 705 C CA . ALA A 1 86 ? -11.308 -0.943 -4.909 1.00 93.25 86 ALA A CA 1
ATOM 706 C C . ALA A 1 86 ? -9.853 -0.633 -5.300 1.00 93.25 86 ALA A C 1
ATOM 708 O O . ALA A 1 86 ? -9.196 -1.442 -5.951 1.00 93.25 86 ALA A O 1
ATOM 709 N N . ASP A 1 87 ? -9.327 0.509 -4.850 1.00 94.19 87 ASP A N 1
ATOM 710 C CA . ASP A 1 87 ? -7.916 0.850 -5.032 1.00 94.19 87 ASP A CA 1
ATOM 711 C C . ASP A 1 87 ? -6.991 -0.089 -4.251 1.00 94.19 87 ASP A C 1
ATOM 713 O O . ASP A 1 87 ? -6.016 -0.593 -4.803 1.00 94.19 87 ASP A O 1
ATOM 717 N N . ILE A 1 88 ? -7.297 -0.380 -2.986 1.00 91.50 88 ILE A N 1
ATOM 718 C CA . ILE A 1 88 ? -6.475 -1.294 -2.180 1.00 91.50 88 ILE A CA 1
ATOM 719 C C . ILE A 1 88 ? -6.505 -2.717 -2.765 1.00 91.50 88 ILE A C 1
ATOM 721 O O . ILE A 1 88 ? -5.469 -3.374 -2.835 1.00 91.50 88 ILE A O 1
ATOM 725 N N . GLU A 1 89 ? -7.650 -3.183 -3.263 1.00 94.56 89 GLU A N 1
ATOM 726 C CA . GLU A 1 89 ? -7.760 -4.474 -3.955 1.00 94.56 89 GLU A CA 1
ATOM 727 C C . GLU A 1 89 ? -6.961 -4.503 -5.266 1.00 94.56 89 GLU A C 1
ATOM 729 O O . GLU A 1 89 ? -6.266 -5.484 -5.538 1.00 94.56 89 GLU A O 1
ATOM 734 N N . ALA A 1 90 ? -6.988 -3.421 -6.053 1.00 96.25 90 ALA A N 1
ATOM 735 C CA . ALA A 1 90 ? -6.164 -3.295 -7.256 1.00 96.25 90 ALA A CA 1
ATOM 736 C C . ALA A 1 90 ? -4.661 -3.310 -6.927 1.00 96.25 90 ALA A C 1
ATOM 738 O O . ALA A 1 90 ? -3.878 -3.940 -7.639 1.00 96.25 90 ALA A O 1
ATOM 739 N N . ALA A 1 91 ? -4.258 -2.678 -5.820 1.00 90.50 91 ALA A N 1
ATOM 740 C CA . ALA A 1 91 ? -2.882 -2.725 -5.340 1.00 90.50 91 ALA A CA 1
ATOM 741 C C . ALA A 1 91 ? -2.445 -4.145 -4.969 1.00 90.50 91 ALA A C 1
ATOM 743 O O . ALA A 1 91 ? -1.387 -4.605 -5.400 1.00 90.50 91 ALA A O 1
ATOM 744 N N . LEU A 1 92 ? -3.278 -4.855 -4.202 1.00 90.81 92 LEU A N 1
ATOM 745 C CA . LEU A 1 92 ? -3.024 -6.242 -3.817 1.00 90.81 92 LEU A CA 1
ATOM 746 C C . LEU A 1 92 ? -2.933 -7.161 -5.036 1.00 90.81 92 LEU A C 1
ATOM 748 O O . LEU A 1 92 ? -2.093 -8.054 -5.051 1.00 90.81 92 LEU A O 1
ATOM 752 N N . ALA A 1 93 ? -3.742 -6.941 -6.075 1.00 96.44 93 ALA A N 1
ATOM 753 C CA . ALA A 1 93 ? -3.652 -7.715 -7.311 1.00 96.44 93 ALA A CA 1
ATOM 754 C C . ALA A 1 93 ? -2.272 -7.580 -7.982 1.00 96.44 93 ALA A C 1
ATOM 756 O O . ALA A 1 93 ? -1.693 -8.586 -8.399 1.00 96.44 93 ALA A O 1
ATOM 757 N N . ASP A 1 94 ? -1.719 -6.365 -8.036 1.00 88.38 94 ASP A N 1
ATOM 758 C CA . ASP A 1 94 ? -0.383 -6.121 -8.589 1.00 88.38 94 ASP A CA 1
ATOM 759 C C . ASP A 1 94 ? 0.722 -6.731 -7.714 1.00 88.38 94 ASP A C 1
ATOM 761 O O . ASP A 1 94 ? 1.607 -7.416 -8.230 1.00 88.38 94 ASP A O 1
ATOM 765 N N . PHE A 1 95 ? 0.661 -6.548 -6.392 1.00 86.19 95 PHE A N 1
ATOM 766 C CA . PHE A 1 95 ? 1.656 -7.119 -5.476 1.00 86.19 95 PHE A CA 1
ATOM 767 C C . PHE A 1 95 ? 1.638 -8.649 -5.467 1.00 86.19 95 PHE A C 1
ATOM 769 O O . PHE A 1 95 ? 2.699 -9.269 -5.528 1.00 86.19 95 PHE A O 1
ATOM 776 N N . ASN A 1 96 ? 0.453 -9.261 -5.492 1.00 91.00 96 ASN A N 1
ATOM 777 C CA . ASN A 1 96 ? 0.301 -10.713 -5.563 1.00 91.00 96 ASN A CA 1
ATOM 778 C C . ASN A 1 96 ? 0.832 -11.279 -6.878 1.00 91.00 96 ASN A C 1
ATOM 780 O O . ASN A 1 96 ? 1.452 -12.340 -6.883 1.00 91.00 96 ASN A O 1
ATOM 784 N N . ARG A 1 97 ? 0.647 -10.563 -7.995 1.00 91.44 97 ARG A N 1
ATOM 785 C CA . ARG A 1 97 ? 1.225 -10.959 -9.285 1.00 91.44 97 ARG A CA 1
ATOM 786 C C . ARG A 1 97 ? 2.755 -10.982 -9.245 1.00 91.44 97 ARG A C 1
ATOM 788 O O . ARG A 1 97 ? 3.355 -11.819 -9.910 1.00 91.44 97 ARG A O 1
ATOM 795 N N . LEU A 1 98 ? 3.365 -10.099 -8.458 1.00 80.44 98 LEU A N 1
ATOM 796 C CA . LEU A 1 98 ? 4.809 -10.060 -8.218 1.00 80.44 98 LEU A CA 1
ATOM 797 C C . LEU A 1 98 ? 5.266 -10.993 -7.079 1.00 80.44 98 LEU A C 1
ATOM 799 O O . LEU A 1 98 ? 6.453 -11.034 -6.773 1.00 80.44 98 LEU A O 1
ATOM 803 N N . GLY A 1 99 ? 4.354 -11.713 -6.416 1.00 81.00 99 GLY A N 1
ATOM 804 C CA . GLY A 1 99 ? 4.683 -12.538 -5.249 1.00 81.00 99 GLY A CA 1
ATOM 805 C C . GLY A 1 99 ? 5.251 -11.738 -4.071 1.00 81.00 99 GLY A C 1
ATOM 806 O O . GLY A 1 99 ? 6.016 -12.275 -3.272 1.00 81.00 99 GLY A O 1
ATOM 807 N N . ILE A 1 100 ? 4.931 -10.444 -3.977 1.00 79.56 100 ILE A N 1
ATOM 808 C CA . ILE A 1 100 ? 5.430 -9.578 -2.910 1.00 79.56 100 ILE A CA 1
ATOM 809 C C . ILE A 1 100 ? 4.629 -9.851 -1.641 1.00 79.56 100 ILE A C 1
ATOM 811 O O . ILE A 1 100 ? 3.444 -9.543 -1.567 1.00 79.56 100 ILE A O 1
ATOM 815 N N . GLU A 1 101 ? 5.311 -10.352 -0.617 1.00 78.88 101 GLU A N 1
ATOM 816 C CA . GLU A 1 101 ? 4.781 -10.490 0.735 1.00 78.88 101 GLU A CA 1
ATOM 817 C C . GLU A 1 101 ? 5.622 -9.641 1.693 1.00 78.88 101 GLU A C 1
ATOM 819 O O . GLU A 1 101 ? 6.797 -9.919 1.928 1.00 78.88 101 GLU A O 1
ATOM 824 N N . ASN A 1 102 ? 5.037 -8.567 2.216 1.00 77.94 102 ASN A N 1
ATOM 825 C CA . ASN A 1 102 ? 5.678 -7.683 3.187 1.00 77.94 102 ASN A CA 1
ATOM 826 C C . ASN A 1 102 ? 4.627 -7.015 4.083 1.00 77.94 102 ASN A C 1
ATOM 828 O O . ASN A 1 102 ? 3.424 -7.205 3.903 1.00 77.94 102 ASN A O 1
ATOM 832 N N . GLU A 1 103 ? 5.076 -6.188 5.024 1.00 78.56 103 GLU A N 1
ATOM 833 C CA . GLU A 1 103 ? 4.216 -5.559 6.028 1.00 78.56 103 GLU A CA 1
ATOM 834 C C . GLU A 1 103 ? 3.137 -4.671 5.404 1.00 78.56 103 GLU A C 1
ATOM 836 O O . GLU A 1 103 ? 2.016 -4.641 5.899 1.00 78.56 103 GLU A O 1
ATOM 841 N N . LEU A 1 104 ? 3.446 -3.963 4.312 1.00 75.50 104 LEU A N 1
ATOM 842 C CA . LEU A 1 104 ? 2.465 -3.118 3.625 1.00 75.50 104 LEU A CA 1
ATOM 843 C C . LEU A 1 104 ? 1.392 -3.955 2.927 1.00 75.50 104 LEU A C 1
ATOM 845 O O . LEU A 1 104 ? 0.217 -3.593 2.972 1.00 75.50 104 LEU A O 1
ATOM 849 N N . VAL A 1 105 ? 1.782 -5.079 2.320 1.00 80.25 105 VAL A N 1
ATOM 850 C CA . VAL A 1 105 ? 0.844 -6.024 1.701 1.00 80.25 105 VAL A CA 1
ATOM 851 C C . VAL A 1 105 ? -0.054 -6.646 2.763 1.00 80.25 105 VAL A C 1
ATOM 853 O O . VAL A 1 105 ? -1.270 -6.557 2.644 1.00 80.25 105 VAL A O 1
ATOM 856 N N . TRP A 1 106 ? 0.504 -7.187 3.846 1.00 86.44 106 TRP A N 1
ATOM 857 C CA . TRP A 1 106 ? -0.298 -7.820 4.900 1.00 86.44 106 TRP A CA 1
ATOM 858 C C . TRP A 1 106 ? -1.209 -6.827 5.622 1.00 86.44 106 TRP A C 1
ATOM 860 O O . TRP A 1 106 ? -2.326 -7.169 6.008 1.00 86.44 106 TRP A O 1
ATOM 870 N N . LEU A 1 107 ? -0.780 -5.574 5.765 1.00 84.44 107 LEU A N 1
ATOM 871 C CA . LEU A 1 107 ? -1.613 -4.503 6.300 1.00 84.44 107 LEU A CA 1
ATOM 872 C C . LEU A 1 107 ? -2.794 -4.175 5.368 1.00 84.44 107 LEU A C 1
ATOM 874 O O . LEU A 1 107 ? -3.929 -4.055 5.832 1.00 84.44 107 LEU A O 1
ATOM 878 N N . ALA A 1 108 ? -2.553 -4.092 4.057 1.00 85.12 108 ALA A N 1
ATOM 879 C CA . ALA A 1 108 ? -3.595 -3.896 3.048 1.00 85.12 108 ALA A CA 1
ATOM 880 C C . ALA A 1 108 ? -4.567 -5.090 2.963 1.00 85.12 108 ALA A C 1
ATOM 882 O O . ALA A 1 108 ? -5.781 -4.895 2.897 1.00 85.12 108 ALA A O 1
ATOM 883 N N . GLU A 1 109 ? -4.061 -6.323 3.024 1.00 91.19 109 GLU A N 1
ATOM 884 C CA . GLU A 1 109 ? -4.884 -7.536 3.103 1.00 91.19 109 GLU A CA 1
ATOM 885 C C . GLU A 1 109 ? -5.763 -7.529 4.352 1.00 91.19 109 GLU A C 1
ATOM 887 O O . GLU A 1 109 ? -6.963 -7.790 4.260 1.00 91.19 109 GLU A O 1
ATOM 892 N N . SER A 1 110 ? -5.186 -7.173 5.505 1.00 91.25 110 SER A N 1
ATOM 893 C CA . SER A 1 110 ? -5.918 -7.055 6.768 1.00 91.25 110 SER A CA 1
ATOM 894 C C . SER A 1 110 ? -7.073 -6.067 6.620 1.00 91.25 110 SER A C 1
ATOM 896 O O . SER A 1 110 ? -8.210 -6.423 6.913 1.00 91.25 110 SER A O 1
ATOM 898 N N . TYR A 1 111 ? -6.826 -4.875 6.069 1.00 89.19 111 TYR A N 1
ATOM 899 C CA . TYR A 1 111 ? -7.873 -3.886 5.795 1.00 89.19 111 TYR A CA 1
ATOM 900 C C . TYR A 1 111 ? -9.008 -4.460 4.929 1.00 89.19 111 TYR A C 1
ATOM 902 O O . TYR A 1 111 ? -10.181 -4.383 5.303 1.00 89.19 111 TYR A O 1
ATOM 910 N N . VAL A 1 112 ? -8.675 -5.079 3.790 1.00 90.56 112 VAL A N 1
ATOM 911 C CA . VAL A 1 112 ? -9.669 -5.640 2.856 1.00 90.56 112 VAL A CA 1
ATOM 912 C C . VAL A 1 112 ? -10.450 -6.782 3.500 1.00 90.56 112 VAL A C 1
ATOM 914 O O . VAL A 1 112 ? -11.653 -6.924 3.269 1.00 90.56 112 VAL A O 1
ATOM 917 N N . HIS A 1 113 ? -9.797 -7.620 4.301 1.00 92.81 113 HIS A N 1
ATOM 918 C CA . HIS A 1 113 ? -10.447 -8.728 4.988 1.00 92.81 113 HIS A CA 1
ATOM 919 C C . HIS A 1 113 ? -11.371 -8.257 6.107 1.00 92.81 113 HIS A C 1
ATOM 921 O O . HIS A 1 113 ? -12.489 -8.761 6.180 1.00 92.81 113 HIS A O 1
ATOM 927 N N . ILE A 1 114 ? -10.965 -7.271 6.910 1.00 89.50 114 ILE A N 1
ATOM 928 C CA . ILE A 1 114 ? -11.816 -6.679 7.952 1.00 89.50 114 ILE A CA 1
ATOM 929 C C . ILE A 1 114 ? -13.048 -6.035 7.325 1.00 89.50 114 ILE A C 1
ATOM 931 O O . ILE A 1 114 ? -14.167 -6.347 7.725 1.00 89.50 114 ILE A O 1
ATOM 935 N N . LYS A 1 115 ? -12.858 -5.198 6.298 1.00 86.00 115 LYS A N 1
ATOM 936 C CA . LYS A 1 115 ? -13.965 -4.500 5.633 1.00 86.00 115 LYS A CA 1
ATOM 937 C C . LYS A 1 115 ? -14.973 -5.453 4.991 1.00 86.00 115 LYS A C 1
ATOM 939 O O . LYS A 1 115 ? -16.162 -5.168 4.972 1.00 86.00 115 LYS A O 1
ATOM 944 N N . ASN A 1 116 ? -14.499 -6.584 4.474 1.00 88.81 116 ASN A N 1
ATOM 945 C CA . ASN A 1 116 ? -15.347 -7.624 3.895 1.00 88.81 116 ASN A CA 1
ATOM 946 C C . ASN A 1 116 ? -15.849 -8.648 4.933 1.00 88.81 116 ASN A C 1
ATOM 948 O O . ASN A 1 116 ? -16.317 -9.715 4.537 1.00 88.81 116 ASN A O 1
ATOM 952 N N . GLU A 1 117 ? -15.684 -8.375 6.232 1.00 89.25 117 GLU A N 1
ATOM 953 C CA . GLU A 1 117 ? -16.075 -9.244 7.353 1.00 89.25 117 GLU A CA 1
ATOM 954 C C . GLU A 1 117 ? -15.471 -10.665 7.294 1.00 89.25 117 GLU A C 1
ATOM 956 O O . GLU A 1 117 ? -15.972 -11.623 7.885 1.00 89.25 117 GLU A O 1
ATOM 961 N N . LYS A 1 118 ? -14.334 -10.827 6.608 1.00 92.44 118 LYS A N 1
ATOM 962 C CA . LYS A 1 118 ? -13.580 -12.087 6.503 1.00 92.44 118 LYS A CA 1
ATOM 963 C C . LYS A 1 118 ? -12.613 -12.212 7.679 1.00 92.44 118 LYS A C 1
ATOM 965 O O . LYS A 1 118 ? -11.397 -12.210 7.481 1.00 92.44 118 LYS A O 1
ATOM 970 N N . VAL A 1 119 ? -13.158 -12.320 8.891 1.00 90.69 119 VAL A N 1
ATOM 971 C CA . VAL A 1 119 ? -12.400 -12.279 10.157 1.00 90.69 119 VAL A CA 1
ATOM 972 C C . VAL A 1 119 ? -11.220 -13.252 10.164 1.00 90.69 119 VAL A C 1
ATOM 974 O O . VAL A 1 119 ? -10.097 -12.825 10.408 1.00 90.69 119 VAL A O 1
ATOM 977 N N . ASP A 1 120 ? -11.426 -14.522 9.807 1.00 93.00 120 ASP A N 1
ATOM 978 C CA . ASP A 1 120 ? -10.350 -15.527 9.830 1.00 93.00 120 ASP A CA 1
ATOM 979 C C . ASP A 1 120 ? -9.167 -15.142 8.931 1.00 93.00 120 ASP A C 1
ATOM 981 O O . ASP A 1 120 ? -8.007 -15.313 9.300 1.00 93.00 120 ASP A O 1
ATOM 985 N N . LYS A 1 121 ? -9.451 -14.566 7.757 1.00 94.94 121 LYS A N 1
ATOM 986 C CA . LYS A 1 121 ? -8.409 -14.111 6.830 1.00 94.94 121 LYS A CA 1
ATOM 987 C C . LYS A 1 121 ? -7.714 -12.850 7.334 1.00 94.94 121 LYS A C 1
ATOM 989 O O . LYS A 1 121 ? -6.503 -12.734 7.185 1.00 94.94 121 LYS A O 1
ATOM 994 N N . ALA A 1 122 ? -8.461 -11.938 7.957 1.00 92.75 122 ALA A N 1
ATOM 995 C CA . ALA A 1 122 ? -7.885 -10.757 8.590 1.00 92.75 122 ALA A CA 1
ATOM 996 C C . ALA A 1 122 ? -6.905 -11.153 9.699 1.00 92.75 122 ALA A C 1
ATOM 998 O O . ALA A 1 122 ? -5.800 -10.624 9.743 1.00 92.75 122 ALA A O 1
ATOM 999 N N . ILE A 1 123 ? -7.268 -12.122 10.547 1.00 93.88 123 ILE A N 1
ATOM 1000 C CA . ILE A 1 123 ? -6.383 -12.629 11.603 1.00 93.88 123 ILE A CA 1
ATOM 1001 C C . ILE A 1 123 ? -5.097 -13.212 11.013 1.00 93.88 123 ILE A C 1
ATOM 1003 O O . ILE A 1 123 ? -4.023 -12.878 11.500 1.00 93.88 123 ILE A O 1
ATOM 1007 N N . VAL A 1 124 ? -5.174 -13.996 9.933 1.00 95.81 124 VAL A N 1
ATOM 1008 C CA . VAL A 1 124 ? -3.975 -14.548 9.275 1.00 95.81 124 VAL A CA 1
ATOM 1009 C C . VAL A 1 124 ? -3.029 -13.443 8.790 1.00 95.81 124 VAL A C 1
ATOM 1011 O O . VAL A 1 124 ? -1.826 -13.521 9.043 1.00 95.81 124 VAL A O 1
ATOM 1014 N N . SER A 1 125 ? -3.537 -12.403 8.122 1.00 93.44 125 SER A N 1
ATOM 1015 C CA . SER A 1 125 ? -2.696 -11.287 7.662 1.00 93.44 125 SER A CA 1
ATOM 1016 C C . SER A 1 125 ? -2.145 -10.458 8.832 1.00 93.44 125 SER A C 1
ATOM 1018 O O . SER A 1 125 ? -0.973 -10.080 8.813 1.00 93.44 125 SER A O 1
ATOM 1020 N N . LEU A 1 126 ? -2.933 -10.241 9.890 1.00 93.25 126 LEU A N 1
ATOM 1021 C CA . LEU A 1 126 ? -2.478 -9.561 11.108 1.00 93.25 126 LEU A CA 1
ATOM 1022 C C . LEU A 1 126 ? -1.410 -10.371 11.857 1.00 93.25 126 LEU A C 1
ATOM 1024 O O . LEU A 1 126 ? -0.469 -9.781 12.378 1.00 93.25 126 LEU A O 1
ATOM 1028 N N . ASP A 1 127 ? -1.502 -11.702 11.871 1.00 95.44 127 ASP A N 1
ATOM 1029 C CA . ASP A 1 127 ? -0.484 -12.579 12.458 1.00 95.44 127 ASP A CA 1
ATOM 1030 C C . ASP A 1 127 ? 0.821 -12.549 11.652 1.00 95.44 127 ASP A C 1
ATOM 1032 O O . ASP A 1 127 ? 1.904 -12.500 12.239 1.00 95.44 127 ASP A O 1
ATOM 1036 N N . LYS A 1 128 ? 0.752 -12.529 10.311 1.00 91.50 128 LYS A N 1
ATOM 1037 C CA . LYS A 1 128 ? 1.942 -12.295 9.472 1.00 9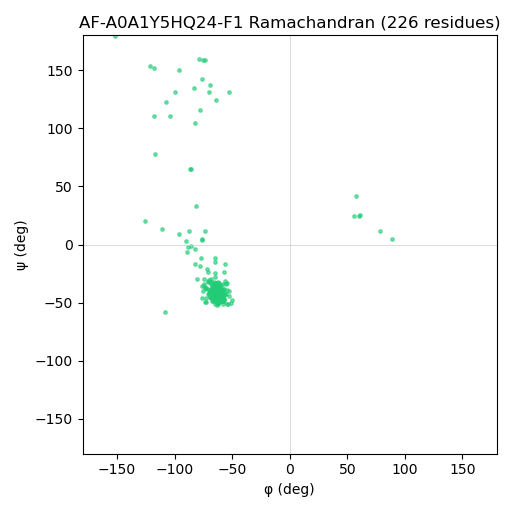1.50 128 LYS A CA 1
ATOM 1038 C C . LYS A 1 128 ? 2.587 -10.951 9.819 1.00 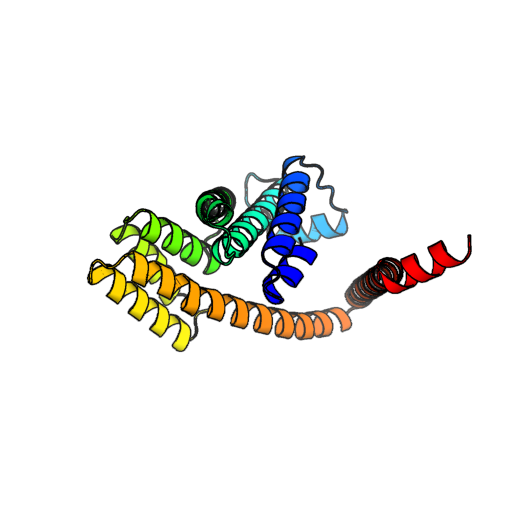91.50 128 LYS A C 1
ATOM 1040 O O . LYS A 1 128 ? 3.798 -10.883 10.020 1.00 91.50 128 LYS A O 1
ATOM 1045 N N . LEU A 1 129 ? 1.768 -9.906 9.953 1.00 85.25 129 LEU A N 1
ATOM 1046 C CA . LEU A 1 129 ? 2.227 -8.563 10.286 1.00 85.25 129 LEU A CA 1
ATOM 1047 C C . LEU A 1 129 ? 2.902 -8.516 11.665 1.00 85.25 129 LEU A C 1
ATOM 1049 O O . LEU A 1 129 ? 4.037 -8.061 11.752 1.00 85.25 129 LEU A O 1
ATOM 1053 N N . SER A 1 130 ? 2.273 -9.038 12.723 1.00 90.00 130 SER A N 1
ATOM 1054 C CA . SER A 1 130 ? 2.838 -9.018 14.084 1.00 90.00 130 SER A CA 1
ATOM 1055 C C . SER A 1 130 ? 4.115 -9.848 14.238 1.00 90.00 130 SER A C 1
ATOM 1057 O O . SER A 1 130 ? 4.909 -9.572 15.131 1.00 90.00 130 SER A O 1
ATOM 1059 N N . ASN A 1 131 ? 4.325 -10.851 13.381 1.00 90.12 131 ASN A N 1
ATOM 1060 C CA . ASN A 1 131 ? 5.521 -11.698 13.400 1.00 90.12 131 ASN A CA 1
ATOM 1061 C C . ASN A 1 131 ? 6.685 -11.149 12.557 1.00 90.12 131 ASN A C 1
ATOM 1063 O O . ASN A 1 131 ? 7.756 -11.759 12.529 1.00 90.12 131 ASN A O 1
ATOM 1067 N N . SER A 1 132 ? 6.511 -10.021 11.862 1.00 81.00 132 SER A N 1
ATOM 1068 C CA . SER A 1 132 ? 7.603 -9.411 11.103 1.00 81.00 132 SER A CA 1
ATOM 1069 C C . SER A 1 132 ? 8.687 -8.835 12.017 1.00 81.00 132 SER A C 1
ATOM 1071 O O . SER A 1 132 ? 8.413 -8.105 12.969 1.00 81.00 132 SER A O 1
ATOM 1073 N N . SER A 1 133 ? 9.951 -9.060 11.644 1.00 77.00 133 SER A N 1
ATOM 1074 C CA . SER A 1 133 ? 11.115 -8.436 12.285 1.00 77.00 133 SER A CA 1
ATOM 1075 C C . SER A 1 133 ? 11.185 -6.914 12.108 1.00 77.00 133 SER A C 1
ATOM 1077 O O . SER A 1 133 ? 12.017 -6.266 12.738 1.00 77.00 133 SER A O 1
ATOM 1079 N N . LEU A 1 134 ? 10.365 -6.345 11.220 1.00 72.56 134 LEU A N 1
ATOM 1080 C CA . LEU A 1 134 ? 10.281 -4.909 10.946 1.00 72.56 134 LEU A CA 1
ATOM 1081 C C . LEU A 1 134 ? 9.145 -4.222 11.719 1.00 72.56 134 LEU A C 1
ATOM 1083 O O . LEU A 1 134 ? 8.849 -3.057 11.438 1.00 72.56 134 LEU A O 1
ATOM 1087 N N . MET A 1 135 ? 8.502 -4.925 12.657 1.00 71.38 135 MET A N 1
ATOM 1088 C CA . MET A 1 135 ? 7.525 -4.343 13.575 1.00 71.38 135 MET A CA 1
ATOM 1089 C C . MET A 1 135 ? 8.156 -4.068 14.935 1.00 71.38 135 MET A C 1
ATOM 1091 O O . MET A 1 135 ? 8.810 -4.916 15.539 1.00 71.38 135 MET A O 1
ATOM 1095 N N . SER A 1 136 ? 7.943 -2.857 15.434 1.00 77.50 136 SER A N 1
ATOM 1096 C CA . SER A 1 136 ? 8.272 -2.483 16.804 1.00 77.50 136 SER A CA 1
ATOM 1097 C C . SER A 1 136 ? 7.285 -3.098 17.797 1.00 77.50 136 SER A C 1
ATOM 1099 O O . SER A 1 136 ? 6.135 -3.380 17.464 1.00 77.50 136 SER A O 1
ATOM 1101 N N . ASN A 1 137 ? 7.696 -3.219 19.062 1.00 80.56 137 ASN A N 1
ATOM 1102 C CA . ASN A 1 137 ? 6.817 -3.709 20.133 1.00 80.56 137 ASN A CA 1
ATOM 1103 C C . ASN A 1 137 ? 5.509 -2.904 20.245 1.00 80.56 137 ASN A C 1
ATOM 1105 O O . ASN A 1 137 ? 4.465 -3.468 20.558 1.00 80.56 137 ASN A O 1
ATOM 1109 N N . ASN A 1 138 ? 5.561 -1.598 19.962 1.00 77.81 138 ASN A N 1
ATOM 1110 C CA . ASN A 1 138 ? 4.379 -0.738 19.960 1.00 77.81 138 ASN A CA 1
ATOM 1111 C C . ASN A 1 138 ? 3.437 -1.082 18.800 1.00 77.81 138 ASN A C 1
ATOM 1113 O O . ASN A 1 138 ? 2.234 -1.197 19.009 1.00 77.81 138 ASN A O 1
ATOM 1117 N N . GLU A 1 139 ? 3.967 -1.277 17.589 1.00 78.56 139 GLU A N 1
ATOM 1118 C CA . GLU A 1 139 ? 3.158 -1.680 16.432 1.00 78.56 139 GLU A CA 1
ATOM 1119 C C . GLU A 1 139 ? 2.529 -3.061 16.642 1.00 78.56 139 GLU A C 1
ATOM 1121 O O . GLU A 1 139 ? 1.352 -3.247 16.340 1.00 78.56 139 GLU A O 1
ATOM 1126 N N . ILE A 1 140 ? 3.279 -4.004 17.218 1.00 87.62 140 ILE A N 1
ATOM 1127 C CA . ILE A 1 140 ? 2.774 -5.337 17.569 1.00 87.62 140 ILE A CA 1
ATOM 1128 C C . ILE A 1 140 ? 1.615 -5.224 18.566 1.00 87.62 140 ILE A C 1
ATOM 1130 O O . ILE A 1 140 ? 0.575 -5.841 18.356 1.00 87.62 140 ILE A O 1
ATOM 1134 N N . ALA A 1 141 ? 1.743 -4.396 19.607 1.00 86.12 141 ALA A N 1
ATOM 1135 C CA . ALA A 1 141 ? 0.669 -4.192 20.580 1.00 86.12 141 ALA A CA 1
ATOM 1136 C C . ALA A 1 141 ? -0.615 -3.640 19.932 1.00 86.12 141 ALA A C 1
ATOM 1138 O O . ALA A 1 141 ? -1.706 -4.131 20.222 1.00 86.12 141 ALA A O 1
ATOM 1139 N N . LEU A 1 142 ? -0.492 -2.679 19.009 1.00 84.88 142 LEU A N 1
ATOM 1140 C CA . LEU A 1 142 ? -1.637 -2.143 18.261 1.00 84.88 142 LEU A CA 1
ATOM 1141 C C . LEU A 1 142 ? -2.288 -3.208 17.355 1.00 84.88 142 LEU A C 1
ATOM 1143 O O . LEU A 1 142 ? -3.510 -3.241 17.196 1.00 84.88 142 LEU A O 1
ATOM 1147 N N . ILE A 1 143 ? -1.497 -4.112 16.775 1.00 88.31 143 ILE A N 1
ATOM 1148 C CA . ILE A 1 143 ? -2.021 -5.232 15.980 1.00 88.31 143 ILE A CA 1
ATOM 1149 C C . ILE A 1 143 ? -2.795 -6.215 16.860 1.00 88.31 143 ILE A C 1
ATOM 1151 O O . ILE A 1 143 ? -3.890 -6.633 16.485 1.00 88.31 143 ILE A O 1
ATOM 1155 N N . GLU A 1 144 ? -2.275 -6.561 18.038 1.00 91.00 144 GLU A N 1
ATOM 1156 C CA . GLU A 1 144 ? -2.987 -7.423 18.991 1.00 91.00 144 GLU A CA 1
ATOM 1157 C C . GLU A 1 144 ? -4.316 -6.803 19.441 1.00 91.00 144 GLU A C 1
ATOM 1159 O O . GLU A 1 144 ? -5.336 -7.492 19.505 1.00 91.00 144 GLU A O 1
ATOM 1164 N N . GLU A 1 145 ? -4.343 -5.493 19.684 1.00 87.19 145 GLU A N 1
ATOM 1165 C CA . GLU A 1 145 ? -5.574 -4.771 20.018 1.00 87.19 145 GLU A CA 1
ATOM 1166 C C . GLU A 1 145 ? -6.584 -4.794 18.861 1.00 87.19 145 GLU A C 1
ATOM 1168 O O . GLU A 1 145 ? -7.763 -5.087 19.072 1.00 87.19 145 GLU A O 1
ATOM 1173 N N . THR A 1 146 ? -6.113 -4.624 17.621 1.00 87.12 146 THR A N 1
ATOM 1174 C CA . THR A 1 146 ? -6.950 -4.789 16.420 1.00 87.12 146 THR A CA 1
ATOM 1175 C C . THR A 1 146 ? -7.564 -6.193 16.359 1.00 87.12 146 THR A C 1
ATOM 1177 O O . THR A 1 146 ? -8.766 -6.343 16.126 1.00 87.12 146 THR A O 1
ATOM 1180 N N . LYS A 1 147 ? -6.764 -7.240 16.613 1.00 90.25 147 LYS A N 1
ATOM 1181 C CA . LYS A 1 147 ? -7.244 -8.634 16.638 1.00 90.25 147 LYS A CA 1
ATOM 1182 C C . LYS A 1 147 ? -8.296 -8.859 17.724 1.00 90.25 147 LYS A C 1
ATOM 1184 O O . LYS A 1 147 ? -9.221 -9.641 17.507 1.00 90.25 147 LYS A O 1
ATOM 1189 N N . ASN A 1 148 ? -8.189 -8.187 18.868 1.00 87.69 148 ASN A N 1
ATOM 1190 C CA . ASN A 1 148 ? -9.193 -8.270 19.930 1.00 87.69 148 ASN A CA 1
ATOM 1191 C C . ASN A 1 148 ? -10.519 -7.619 19.512 1.00 87.69 148 ASN A C 1
ATOM 1193 O O . ASN A 1 148 ? -11.562 -8.250 19.657 1.00 87.69 148 ASN A O 1
ATOM 1197 N N . HIS A 1 149 ? -10.490 -6.440 18.881 1.00 85.56 149 HIS A N 1
ATOM 1198 C CA . HIS A 1 149 ? -11.708 -5.804 18.355 1.00 85.56 149 HIS A CA 1
ATOM 1199 C C . HIS A 1 149 ? -12.440 -6.657 17.308 1.00 85.56 149 HIS A C 1
ATOM 1201 O O . HIS A 1 149 ? -13.670 -6.702 17.300 1.00 85.56 149 HIS A O 1
ATOM 1207 N N . LEU A 1 150 ? -11.708 -7.403 16.474 1.00 85.69 150 LEU A N 1
ATOM 1208 C CA . LEU A 1 150 ? -12.323 -8.344 15.531 1.00 85.69 150 LEU A CA 1
ATOM 1209 C C . LEU A 1 150 ? -13.033 -9.510 16.226 1.00 85.69 150 LEU A C 1
ATOM 1211 O O . LEU A 1 150 ? -14.099 -9.937 15.782 1.00 85.69 150 LEU A O 1
ATOM 1215 N N . LYS A 1 151 ? -12.464 -10.021 17.323 1.00 81.31 151 LYS A N 1
ATOM 1216 C CA . LYS A 1 151 ? -13.066 -11.109 18.113 1.00 81.31 151 LYS A CA 1
ATOM 1217 C C . LYS A 1 151 ? -14.338 -10.659 18.831 1.00 81.31 151 LYS A C 1
ATOM 1219 O O . LYS A 1 151 ? -15.275 -11.448 18.937 1.00 81.31 151 LYS A O 1
ATOM 1224 N N . ASP A 1 152 ? -14.399 -9.389 19.225 1.00 81.31 152 ASP A N 1
ATOM 1225 C CA . ASP A 1 152 ? -15.568 -8.769 19.860 1.00 81.31 152 ASP A CA 1
ATOM 1226 C C . ASP A 1 152 ? -16.707 -8.443 18.869 1.00 81.31 152 ASP A C 1
ATOM 1228 O O . ASP A 1 152 ? -17.739 -7.907 19.270 1.00 81.31 152 ASP A O 1
ATOM 1232 N N . ARG A 1 153 ? -16.559 -8.818 17.585 1.00 73.81 153 ARG A N 1
ATOM 1233 C CA . ARG A 1 153 ? -17.524 -8.585 16.493 1.00 73.81 153 ARG A CA 1
ATOM 1234 C C . ARG A 1 153 ? -17.872 -7.111 16.284 1.00 73.81 153 ARG A C 1
ATOM 1236 O O . ARG A 1 153 ? -19.023 -6.783 16.002 1.00 73.81 153 ARG A O 1
ATOM 1243 N N . ASP A 1 154 ? -16.867 -6.245 16.352 1.00 78.31 154 ASP A N 1
ATOM 1244 C CA . ASP A 1 154 ? -16.987 -4.833 15.984 1.00 78.31 154 ASP A CA 1
ATOM 1245 C C . ASP A 1 154 ? -16.055 -4.519 14.792 1.00 78.31 154 ASP A C 1
ATOM 1247 O O . ASP A 1 154 ? -14.943 -4.011 14.981 1.00 78.31 154 ASP A O 1
ATOM 1251 N N . PRO A 1 155 ? -16.447 -4.891 13.550 1.00 74.94 155 PRO A N 1
ATOM 1252 C CA . PRO A 1 155 ? -15.597 -4.732 12.369 1.00 74.94 155 PRO A CA 1
ATOM 1253 C C . PRO A 1 155 ? -15.297 -3.269 12.053 1.00 74.94 155 PRO A C 1
ATOM 1255 O O . PRO A 1 155 ? -14.207 -2.963 11.580 1.00 74.94 155 PRO A O 1
ATOM 1258 N N . GLU A 1 156 ? -16.241 -2.368 12.332 1.00 80.38 156 GLU A N 1
ATOM 1259 C CA . GLU A 1 156 ? -16.080 -0.934 12.102 1.00 80.38 156 GLU A CA 1
ATOM 1260 C C . GLU A 1 156 ? -15.018 -0.353 13.037 1.00 80.38 156 GLU A C 1
ATOM 1262 O O . GLU A 1 156 ? -14.075 0.297 12.585 1.00 80.38 156 GLU A O 1
ATOM 1267 N N . LYS A 1 157 ? -15.093 -0.664 14.335 1.00 81.12 157 LYS A N 1
ATOM 1268 C CA . LYS A 1 157 ? -14.071 -0.238 15.294 1.00 81.12 157 LYS A CA 1
ATOM 1269 C C . LYS A 1 157 ? -12.713 -0.864 15.013 1.00 81.12 157 LYS A C 1
ATOM 1271 O O . LYS A 1 157 ? -11.702 -0.177 15.133 1.00 81.12 157 LYS A O 1
ATOM 1276 N N . ALA A 1 158 ? -12.672 -2.138 14.625 1.00 77.56 158 ALA A N 1
ATOM 1277 C CA . ALA A 1 158 ? -11.430 -2.792 14.225 1.00 77.56 158 ALA A CA 1
ATOM 1278 C C . ALA A 1 158 ? -10.808 -2.122 12.992 1.00 77.56 158 ALA A C 1
ATOM 1280 O O . ALA A 1 158 ? -9.596 -1.909 12.962 1.00 77.56 158 ALA A O 1
ATOM 1281 N N . LEU A 1 159 ? -11.629 -1.760 12.000 1.00 80.50 159 LEU A N 1
ATOM 1282 C CA . LEU A 1 159 ? -11.180 -1.063 10.800 1.00 80.50 159 LEU A CA 1
ATOM 1283 C C . LEU A 1 159 ? -10.606 0.307 11.157 1.00 80.50 159 LEU A C 1
ATOM 1285 O O . LEU A 1 159 ? -9.455 0.567 10.823 1.00 80.50 159 LEU A O 1
ATOM 1289 N N . ASN A 1 160 ? -11.356 1.116 11.909 1.00 80.50 160 ASN A N 1
ATOM 1290 C CA . ASN A 1 160 ? -10.925 2.446 12.346 1.00 80.50 160 ASN A CA 1
ATOM 1291 C C . ASN A 1 160 ? -9.637 2.378 13.176 1.00 80.50 160 ASN A C 1
ATOM 1293 O O . ASN A 1 160 ? -8.730 3.185 13.006 1.00 80.50 160 ASN A O 1
ATOM 1297 N N . PHE A 1 161 ? -9.507 1.383 14.056 1.00 79.38 161 PHE A N 1
ATOM 1298 C CA . PHE A 1 161 ? -8.292 1.214 14.847 1.00 79.38 161 PHE A CA 1
ATOM 1299 C C . PHE A 1 161 ? -7.084 0.834 13.975 1.00 79.38 161 PHE A C 1
ATOM 1301 O O . PHE A 1 161 ? -6.004 1.417 14.122 1.00 79.38 161 PHE A O 1
ATOM 1308 N N . LEU A 1 162 ? -7.254 -0.113 13.045 1.00 77.75 162 LEU A N 1
ATOM 1309 C CA . LEU A 1 162 ? -6.199 -0.528 12.118 1.00 77.75 162 LEU A CA 1
ATOM 1310 C C . LEU A 1 162 ? -5.707 0.659 11.278 1.00 77.75 162 LEU A C 1
ATOM 1312 O O . LEU A 1 162 ? -4.499 0.853 11.128 1.00 77.75 162 LEU A O 1
ATOM 1316 N N . THR A 1 163 ? -6.624 1.467 10.750 1.00 70.94 163 THR A N 1
ATOM 1317 C CA . THR A 1 163 ? -6.296 2.609 9.892 1.00 70.94 163 THR A CA 1
ATOM 1318 C C . THR A 1 163 ? -5.703 3.766 10.697 1.00 70.94 163 THR A C 1
ATOM 1320 O O . THR A 1 163 ? -4.606 4.235 10.387 1.00 70.94 163 THR A O 1
ATOM 1323 N N . ASP A 1 164 ? -6.336 4.177 11.790 1.00 72.50 164 ASP A N 1
ATOM 1324 C CA . ASP A 1 164 ? -5.920 5.371 12.534 1.00 72.50 164 ASP A CA 1
ATOM 1325 C C . ASP A 1 164 ? -4.652 5.159 13.358 1.00 72.50 164 ASP A C 1
ATOM 1327 O O . ASP A 1 164 ? -3.912 6.113 13.623 1.00 72.50 164 ASP A O 1
ATOM 1331 N N . LYS A 1 165 ? -4.406 3.926 13.818 1.00 73.94 165 LYS A N 1
ATOM 1332 C CA . LYS A 1 165 ? -3.307 3.622 14.744 1.00 73.94 165 LYS A CA 1
ATOM 1333 C C . LYS A 1 165 ? -2.190 2.850 14.074 1.00 73.94 165 LYS A C 1
ATOM 1335 O O . LYS A 1 165 ? -1.061 3.329 14.060 1.00 73.94 165 LYS A O 1
ATOM 1340 N N . VAL A 1 166 ? -2.478 1.679 13.512 1.00 71.00 166 VAL A N 1
ATOM 1341 C CA . VAL A 1 166 ? -1.431 0.796 12.972 1.00 71.00 166 VAL A CA 1
ATOM 1342 C C . VAL A 1 166 ? -0.864 1.371 11.674 1.00 71.00 166 VAL A C 1
ATOM 1344 O O . VAL A 1 166 ? 0.352 1.505 11.540 1.00 71.00 166 VAL A O 1
ATOM 1347 N N . PHE A 1 167 ? -1.730 1.764 10.736 1.00 69.94 167 PHE A N 1
ATOM 1348 C CA . PHE A 1 167 ? -1.308 2.244 9.418 1.00 69.94 167 PHE A CA 1
ATOM 1349 C C . PHE A 1 167 ? -0.545 3.568 9.496 1.00 69.94 167 PHE A C 1
ATOM 1351 O O . PHE A 1 167 ? 0.560 3.684 8.962 1.00 69.94 167 PHE A O 1
ATOM 1358 N N . MET A 1 168 ? -1.085 4.550 10.221 1.00 63.81 168 MET A N 1
ATOM 1359 C CA . MET A 1 168 ? -0.423 5.846 10.397 1.00 63.81 168 MET A CA 1
ATOM 1360 C C . MET A 1 168 ? 0.911 5.731 11.134 1.00 63.81 168 MET A C 1
ATOM 1362 O O . MET A 1 168 ? 1.882 6.386 10.745 1.00 63.81 168 MET A O 1
ATOM 1366 N N . TYR A 1 169 ? 0.996 4.873 12.154 1.00 64.25 169 TYR A N 1
ATOM 1367 C CA . TYR A 1 169 ? 2.258 4.635 12.849 1.00 64.25 169 TYR A CA 1
ATOM 1368 C C . TYR A 1 169 ? 3.288 3.977 11.924 1.00 64.25 169 TYR A C 1
ATOM 1370 O O . TYR A 1 169 ? 4.429 4.436 11.873 1.00 64.25 169 TYR A O 1
ATOM 1378 N N . LYS A 1 170 ? 2.879 2.979 11.126 1.00 66.88 170 LYS A N 1
ATOM 1379 C CA . LYS A 1 170 ? 3.758 2.296 10.167 1.00 66.88 170 LYS A CA 1
ATOM 1380 C C . LYS A 1 170 ? 4.261 3.224 9.064 1.00 66.88 170 LYS A C 1
ATOM 1382 O O . LYS A 1 170 ? 5.431 3.150 8.692 1.00 66.88 170 LYS A O 1
ATOM 1387 N N . LEU A 1 171 ? 3.413 4.103 8.530 1.00 60.12 171 LEU A N 1
ATOM 1388 C CA . LEU A 1 171 ? 3.841 5.097 7.541 1.00 60.12 171 LEU A CA 1
ATOM 1389 C C . LEU A 1 171 ? 4.804 6.119 8.148 1.00 60.12 171 LEU A C 1
ATOM 1391 O O . LEU A 1 171 ? 5.839 6.414 7.548 1.00 60.12 171 LEU A O 1
ATOM 1395 N N . GLY A 1 172 ? 4.495 6.621 9.346 1.00 54.25 172 GLY A N 1
ATOM 1396 C CA . GLY A 1 172 ? 5.373 7.537 10.071 1.00 54.25 172 GLY A CA 1
ATOM 1397 C C . GLY A 1 172 ? 6.746 6.923 10.355 1.00 54.25 172 GLY A C 1
ATOM 1398 O O . GLY A 1 172 ? 7.769 7.559 10.096 1.00 54.25 172 GLY A O 1
ATOM 1399 N N . SER A 1 173 ? 6.783 5.668 10.819 1.00 54.31 173 SER A N 1
ATOM 1400 C CA . SER A 1 173 ? 8.019 4.938 11.125 1.00 54.31 173 SER A CA 1
ATOM 1401 C C . SER A 1 173 ? 8.809 4.582 9.862 1.00 54.31 173 SER A C 1
ATOM 1403 O O . SER A 1 173 ? 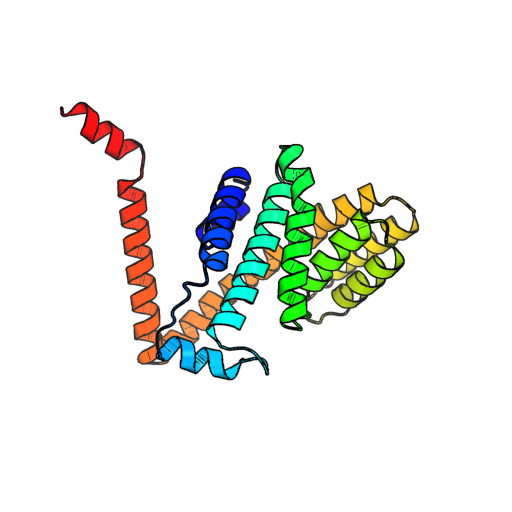10.012 4.834 9.804 1.00 54.31 173 SER A O 1
ATOM 1405 N N . SER A 1 174 ? 8.145 4.076 8.819 1.00 54.78 174 SER A N 1
ATOM 1406 C CA . SER A 1 174 ? 8.788 3.669 7.561 1.00 54.78 174 SER A CA 1
ATOM 1407 C C . SER A 1 174 ? 9.360 4.857 6.794 1.00 54.78 174 SER A C 1
ATOM 1409 O O . SER A 1 174 ? 10.433 4.736 6.214 1.00 54.78 174 SER A O 1
ATOM 1411 N N . TYR A 1 175 ? 8.705 6.021 6.814 1.00 46.09 175 TYR A N 1
ATOM 1412 C CA . TYR A 1 175 ? 9.239 7.226 6.177 1.00 46.09 175 TYR A CA 1
ATOM 1413 C C . TYR A 1 175 ? 10.371 7.858 6.995 1.00 46.09 175 TYR A C 1
ATOM 1415 O O . TYR A 1 175 ? 11.384 8.246 6.421 1.00 46.09 175 TYR A O 1
ATOM 1423 N N . ALA A 1 176 ? 10.270 7.899 8.331 1.00 38.28 176 ALA A N 1
ATOM 1424 C CA . ALA A 1 176 ? 11.392 8.311 9.181 1.00 38.28 176 ALA A CA 1
ATOM 1425 C C . ALA A 1 176 ? 12.614 7.394 8.982 1.00 38.28 176 ALA A C 1
ATOM 1427 O O . ALA A 1 176 ? 13.747 7.871 8.895 1.00 38.28 176 ALA A O 1
ATOM 1428 N N . TYR A 1 177 ? 12.378 6.087 8.836 1.00 37.22 177 TYR A N 1
ATOM 1429 C CA . TYR A 1 177 ? 13.399 5.100 8.499 1.00 37.22 177 TYR A CA 1
ATOM 1430 C C . TYR A 1 177 ? 13.935 5.284 7.076 1.00 37.22 177 TYR A C 1
ATOM 1432 O O . TYR A 1 177 ? 15.145 5.238 6.896 1.00 37.22 177 TYR A O 1
ATOM 1440 N N . SER A 1 178 ? 13.078 5.542 6.082 1.00 41.06 178 SER A N 1
ATOM 1441 C CA . SER A 1 178 ? 13.474 5.825 4.695 1.00 41.06 178 SER A CA 1
ATOM 1442 C C . SER A 1 178 ? 14.304 7.098 4.598 1.00 41.06 178 SER A C 1
ATOM 1444 O O . SER A 1 178 ? 15.307 7.090 3.911 1.00 41.06 178 SER A O 1
ATOM 1446 N N . TYR A 1 179 ? 13.969 8.158 5.332 1.00 40.72 179 TYR A N 1
ATOM 1447 C CA . TYR A 1 179 ? 14.756 9.392 5.380 1.00 40.72 179 TYR A CA 1
ATOM 1448 C C . TYR A 1 179 ? 16.098 9.186 6.101 1.00 40.72 179 TYR A C 1
ATOM 1450 O O . TYR A 1 179 ? 17.149 9.639 5.648 1.00 40.72 179 TYR A O 1
ATOM 1458 N N . ALA A 1 180 ? 16.107 8.426 7.201 1.00 36.25 180 ALA A N 1
ATOM 1459 C CA 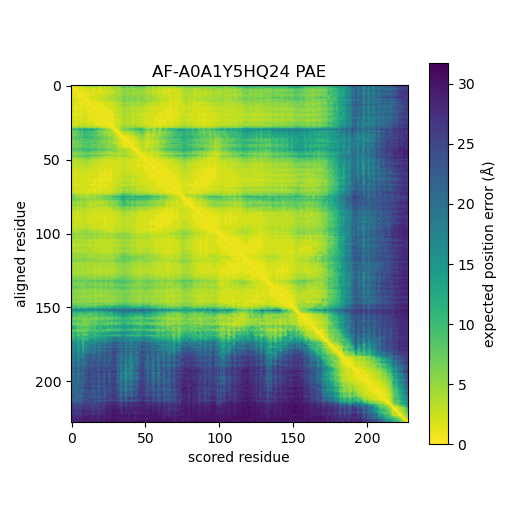. ALA A 1 180 ? 17.347 8.017 7.862 1.00 36.25 180 ALA A CA 1
ATOM 1460 C C . ALA A 1 180 ? 18.218 7.132 6.948 1.00 36.25 180 ALA A C 1
ATOM 1462 O O . ALA A 1 180 ? 19.440 7.288 6.907 1.00 36.25 180 ALA A O 1
ATOM 1463 N N . GLN A 1 181 ? 17.593 6.237 6.181 1.00 40.59 181 GLN A N 1
ATOM 1464 C CA . GLN A 1 181 ? 18.220 5.435 5.136 1.00 40.59 181 GLN A CA 1
ATOM 1465 C C . GLN A 1 181 ? 18.687 6.316 3.979 1.00 40.59 181 GLN A C 1
ATOM 1467 O O . GLN A 1 181 ? 19.800 6.113 3.541 1.00 40.59 181 GLN A O 1
ATOM 1472 N N . GLU A 1 182 ? 17.945 7.316 3.510 1.00 46.06 182 GLU A N 1
ATOM 1473 C CA . GLU A 1 182 ? 18.363 8.267 2.470 1.00 46.06 182 GLU A CA 1
ATOM 1474 C C . GLU A 1 182 ? 19.611 9.031 2.904 1.00 46.06 182 GLU A C 1
ATOM 1476 O O . GLU A 1 182 ? 20.554 9.153 2.127 1.00 46.06 182 GLU A O 1
ATOM 1481 N N . ILE A 1 183 ? 19.692 9.443 4.173 1.00 47.59 183 ILE A N 1
ATOM 1482 C CA . ILE A 1 183 ? 20.915 10.007 4.758 1.00 47.59 183 ILE A CA 1
ATOM 1483 C C . ILE A 1 183 ? 22.057 8.975 4.714 1.00 47.59 183 ILE A C 1
ATOM 1485 O O . ILE A 1 183 ? 23.188 9.317 4.361 1.00 47.59 183 ILE A O 1
ATOM 1489 N N . GLN A 1 184 ? 21.794 7.700 5.017 1.00 43.81 184 GLN A N 1
ATOM 1490 C CA . GLN A 1 184 ? 22.800 6.632 4.935 1.00 43.81 184 GLN A CA 1
ATOM 1491 C C . GLN A 1 184 ? 23.201 6.271 3.494 1.00 43.81 184 GLN A C 1
ATOM 1493 O O . GLN A 1 184 ? 24.391 6.131 3.225 1.00 43.81 184 GLN A O 1
ATOM 1498 N N . TRP A 1 185 ? 22.263 6.173 2.555 1.00 41.62 185 TRP A N 1
ATOM 1499 C CA . TRP A 1 185 ? 22.474 5.907 1.135 1.00 41.62 185 TRP A CA 1
ATOM 1500 C C . TRP A 1 185 ? 23.189 7.075 0.479 1.00 41.62 185 TRP A C 1
ATOM 1502 O O . TRP A 1 185 ? 24.151 6.842 -0.241 1.00 41.62 185 TRP A O 1
ATOM 1512 N N . ALA A 1 186 ? 22.841 8.323 0.795 1.00 52.25 186 ALA A N 1
ATOM 1513 C CA . ALA A 1 186 ? 23.620 9.487 0.389 1.00 52.25 186 ALA A CA 1
ATOM 1514 C C . ALA A 1 186 ? 25.053 9.398 0.928 1.00 52.25 186 ALA A C 1
ATOM 1516 O O . ALA A 1 186 ? 26.009 9.642 0.194 1.00 52.25 186 ALA A O 1
ATOM 1517 N N . ASN A 1 187 ? 25.234 8.970 2.179 1.00 50.44 187 ASN A N 1
ATOM 1518 C CA . ASN A 1 187 ? 26.563 8.754 2.753 1.00 50.44 187 ASN A CA 1
ATOM 1519 C C . ASN A 1 187 ? 27.319 7.571 2.124 1.00 50.44 187 ASN A C 1
ATOM 1521 O O . ASN A 1 187 ? 28.545 7.618 2.058 1.00 50.44 187 ASN A O 1
ATOM 1525 N N . ILE A 1 188 ? 26.637 6.532 1.636 1.00 53.84 188 ILE A N 1
ATOM 1526 C CA . ILE A 1 188 ? 27.235 5.404 0.903 1.00 53.84 188 ILE A CA 1
ATOM 1527 C C . ILE A 1 188 ? 27.587 5.821 -0.532 1.00 53.84 188 ILE A C 1
ATOM 1529 O O . ILE A 1 188 ? 28.705 5.588 -0.988 1.00 53.84 188 ILE A O 1
ATOM 1533 N N . LEU A 1 189 ? 26.680 6.504 -1.228 1.00 49.91 189 LEU A N 1
ATOM 1534 C CA . LEU A 1 189 ? 26.850 6.987 -2.598 1.00 49.91 189 LEU A CA 1
ATOM 1535 C C . LEU A 1 189 ? 27.965 8.037 -2.689 1.00 49.91 189 LEU A C 1
ATOM 1537 O O . LEU A 1 189 ? 28.761 7.994 -3.628 1.00 49.91 189 LEU A O 1
ATOM 1541 N N . LYS A 1 190 ? 28.124 8.899 -1.673 1.00 62.28 190 LYS A N 1
ATOM 1542 C CA . LYS A 1 190 ? 29.255 9.841 -1.559 1.00 62.28 190 LYS A CA 1
ATOM 1543 C C . LYS A 1 190 ? 30.628 9.159 -1.576 1.00 62.28 190 LYS A C 1
ATOM 1545 O O . LYS A 1 190 ? 31.606 9.807 -1.943 1.00 62.28 190 LYS A O 1
ATOM 1550 N N . LYS A 1 191 ? 30.720 7.872 -1.210 1.00 70.12 191 LYS A N 1
ATOM 1551 C CA . LYS A 1 191 ? 31.992 7.125 -1.156 1.00 70.12 191 LYS A CA 1
ATOM 1552 C C . LYS A 1 191 ? 32.506 6.681 -2.525 1.00 70.12 191 LYS A C 1
ATOM 1554 O O . LYS A 1 191 ? 33.652 6.257 -2.615 1.00 70.12 191 LYS A O 1
ATOM 1559 N N . SER A 1 192 ? 31.704 6.777 -3.587 1.00 58.78 192 SER A N 1
ATOM 1560 C CA . SER A 1 192 ? 32.113 6.395 -4.944 1.00 58.78 192 SER A CA 1
ATOM 1561 C C . SER A 1 192 ? 31.989 7.565 -5.921 1.00 58.78 192 SER A C 1
ATOM 1563 O O . SER A 1 192 ? 31.200 8.488 -5.725 1.00 58.78 192 SER A O 1
ATOM 1565 N N . GLU A 1 193 ? 32.787 7.566 -6.990 1.00 62.31 193 GLU A N 1
ATOM 1566 C CA . GLU A 1 193 ? 32.683 8.598 -8.032 1.00 62.31 193 GLU A CA 1
ATOM 1567 C C . GLU A 1 193 ? 31.347 8.522 -8.789 1.00 62.31 193 GLU A C 1
ATOM 1569 O O . GLU A 1 193 ? 30.721 9.551 -9.044 1.00 62.31 193 GLU A O 1
ATOM 1574 N N . LEU A 1 194 ? 30.867 7.308 -9.077 1.00 50.88 194 LEU A N 1
ATOM 1575 C CA . LEU A 1 194 ? 29.564 7.089 -9.705 1.00 50.88 194 LEU A CA 1
ATOM 1576 C C . LEU A 1 194 ? 28.414 7.550 -8.798 1.00 50.88 194 LEU A C 1
ATOM 1578 O O . LEU A 1 194 ? 27.524 8.263 -9.254 1.00 50.88 194 LEU A O 1
ATOM 1582 N N . GLY A 1 195 ? 28.458 7.218 -7.506 1.00 45.38 195 GLY A N 1
ATOM 1583 C CA . GLY A 1 195 ? 27.444 7.650 -6.546 1.00 45.38 195 GLY A CA 1
ATOM 1584 C C . GLY A 1 195 ? 27.414 9.168 -6.347 1.00 45.38 195 GLY A C 1
ATOM 1585 O O . GLY A 1 195 ? 26.332 9.741 -6.269 1.00 45.38 195 GLY A O 1
ATOM 1586 N N . ARG A 1 196 ? 28.567 9.853 -6.384 1.00 65.38 196 ARG A N 1
ATOM 1587 C CA . ARG A 1 196 ? 28.619 11.329 -6.402 1.00 65.38 196 ARG A CA 1
ATOM 1588 C C . ARG A 1 196 ? 27.961 11.925 -7.649 1.00 65.38 196 ARG A C 1
ATOM 1590 O O . ARG A 1 196 ? 27.230 12.901 -7.527 1.00 65.38 196 ARG A O 1
ATOM 1597 N N . LYS A 1 197 ? 28.157 11.324 -8.828 1.00 54.69 197 LYS A N 1
ATOM 1598 C CA . LYS A 1 197 ? 27.483 11.754 -10.070 1.00 54.69 197 LYS A CA 1
ATOM 1599 C C . LYS A 1 197 ? 25.967 11.537 -10.018 1.00 54.69 197 LYS A C 1
ATOM 1601 O O . LYS A 1 197 ? 25.228 12.371 -10.528 1.00 54.69 197 LYS A O 1
ATOM 1606 N N . ILE A 1 198 ? 25.504 10.452 -9.394 1.00 52.69 198 ILE A N 1
ATOM 1607 C CA . ILE A 1 198 ? 24.072 10.186 -9.180 1.00 52.69 198 ILE A CA 1
ATOM 1608 C C . ILE A 1 198 ? 23.470 11.230 -8.232 1.00 52.69 198 ILE A C 1
ATOM 1610 O O . ILE A 1 198 ? 22.454 11.831 -8.565 1.00 52.69 198 ILE A O 1
ATOM 1614 N N . LEU A 1 199 ? 24.126 11.503 -7.099 1.00 51.91 199 LEU A N 1
ATOM 1615 C CA . LEU A 1 199 ? 23.676 12.516 -6.137 1.00 51.91 199 LEU A CA 1
ATOM 1616 C C . LEU A 1 199 ? 23.618 13.920 -6.745 1.00 51.91 199 LEU A C 1
ATOM 1618 O O . LEU A 1 199 ? 22.661 14.645 -6.494 1.00 51.91 199 LEU A O 1
ATOM 1622 N N . GLN A 1 200 ? 24.595 14.282 -7.581 1.00 60.38 200 GLN A N 1
ATOM 1623 C CA . GLN A 1 200 ? 24.585 15.567 -8.278 1.00 60.38 200 GLN A CA 1
ATOM 1624 C C . GLN A 1 200 ? 23.350 15.708 -9.174 1.00 60.38 200 GLN A C 1
ATOM 1626 O O . GLN A 1 200 ? 22.660 16.713 -9.103 1.00 60.38 200 GLN A O 1
ATOM 1631 N N . ARG A 1 201 ? 23.006 14.670 -9.945 1.00 56.72 201 ARG A N 1
ATOM 1632 C CA . ARG A 1 201 ? 21.825 14.700 -10.822 1.00 56.72 201 ARG A CA 1
ATOM 1633 C C . ARG A 1 201 ? 20.505 14.812 -10.056 1.00 56.72 201 ARG A C 1
ATOM 1635 O O . ARG A 1 201 ? 19.573 15.424 -10.566 1.00 56.72 201 ARG A O 1
ATOM 1642 N N . PHE A 1 202 ? 20.417 14.229 -8.860 1.00 46.12 202 PHE A N 1
ATOM 1643 C CA . PHE A 1 202 ? 19.261 14.419 -7.978 1.00 46.12 202 PHE A CA 1
ATOM 1644 C C . PHE A 1 202 ? 19.175 15.857 -7.462 1.00 46.12 202 PHE A C 1
ATOM 1646 O O . PHE A 1 202 ? 18.096 16.436 -7.512 1.00 46.12 202 PHE A O 1
ATOM 1653 N N . SER A 1 203 ? 20.303 16.445 -7.054 1.00 51.12 203 SER A N 1
ATOM 1654 C CA . SER A 1 203 ? 20.369 17.856 -6.651 1.00 51.12 203 SER A CA 1
ATOM 1655 C C . SER A 1 203 ? 19.951 18.789 -7.790 1.00 51.12 203 SER A C 1
ATOM 1657 O O . SER A 1 203 ? 19.166 19.706 -7.574 1.00 51.12 203 SER A O 1
ATOM 1659 N N . ASP A 1 204 ? 20.419 18.527 -9.013 1.00 55.28 204 ASP A N 1
ATOM 1660 C CA . ASP A 1 204 ? 20.073 19.324 -10.195 1.00 55.28 204 ASP A CA 1
ATOM 1661 C C . ASP A 1 204 ? 18.564 19.225 -10.519 1.00 55.28 204 ASP A C 1
ATOM 1663 O O . ASP A 1 204 ? 17.934 20.198 -10.938 1.00 55.28 204 ASP A O 1
ATOM 1667 N N . LEU A 1 205 ? 17.966 18.043 -10.314 1.00 43.16 205 LEU A N 1
ATOM 1668 C CA . LEU A 1 205 ? 16.530 17.813 -10.490 1.00 43.16 205 LEU A CA 1
ATOM 1669 C C . LEU A 1 205 ? 15.699 18.520 -9.411 1.00 43.16 205 LEU A C 1
ATOM 1671 O O . LEU A 1 205 ? 14.658 19.095 -9.725 1.00 43.16 205 LEU A O 1
ATOM 1675 N N . GLU A 1 206 ? 16.145 18.481 -8.157 1.00 41.88 206 GLU A N 1
ATOM 1676 C CA . GLU A 1 206 ? 15.492 19.154 -7.033 1.00 41.88 206 GLU A CA 1
ATOM 1677 C C . GLU A 1 206 ? 15.491 20.674 -7.233 1.00 41.88 206 GLU A C 1
ATOM 1679 O O . GLU A 1 206 ? 14.435 21.299 -7.156 1.00 41.88 206 GLU A O 1
ATOM 1684 N N . GLU A 1 207 ? 16.623 21.247 -7.648 1.00 52.50 207 GLU A N 1
ATOM 1685 C CA . GLU A 1 207 ? 16.748 22.672 -7.967 1.00 52.50 207 GLU A CA 1
ATOM 1686 C C . GLU A 1 207 ? 15.852 23.079 -9.154 1.00 52.50 207 GLU A C 1
ATOM 1688 O O . GLU A 1 207 ? 15.243 24.152 -9.161 1.00 52.50 207 GLU A O 1
ATOM 1693 N N . ALA A 1 208 ? 15.712 22.214 -10.164 1.00 48.06 208 ALA A N 1
ATOM 1694 C CA . ALA A 1 208 ? 14.792 22.444 -11.277 1.00 48.06 208 ALA A CA 1
ATOM 1695 C C . ALA A 1 208 ? 13.316 22.399 -10.835 1.00 48.06 208 ALA A C 1
ATOM 1697 O O . ALA A 1 208 ? 12.499 23.183 -11.327 1.00 48.06 208 ALA A O 1
ATOM 1698 N N . ILE A 1 209 ? 12.966 21.512 -9.898 1.00 41.47 209 ILE A N 1
ATOM 1699 C CA . ILE A 1 209 ? 11.624 21.430 -9.307 1.00 41.47 209 ILE A CA 1
ATOM 1700 C C . ILE A 1 209 ? 11.345 22.646 -8.416 1.00 41.47 209 ILE A C 1
ATOM 1702 O O . ILE A 1 209 ? 10.232 23.169 -8.465 1.00 41.47 209 ILE A O 1
ATOM 1706 N N . GLU A 1 210 ? 12.314 23.115 -7.629 1.00 48.31 210 GLU A N 1
ATOM 1707 C CA . GLU A 1 210 ? 12.186 24.335 -6.823 1.00 48.31 210 GLU A CA 1
ATOM 1708 C C . GLU A 1 210 ? 11.980 25.567 -7.700 1.00 48.31 210 GLU A C 1
ATOM 1710 O O . GLU A 1 210 ? 10.989 26.272 -7.520 1.00 48.31 210 GLU A O 1
ATOM 1715 N N . LYS A 1 211 ? 12.800 25.751 -8.741 1.00 60.59 211 LYS A N 1
ATOM 1716 C CA . LYS A 1 211 ? 12.594 26.818 -9.735 1.00 60.59 211 LYS A CA 1
ATOM 1717 C C . LYS A 1 211 ? 11.215 26.729 -10.384 1.00 60.59 211 LYS A C 1
ATOM 1719 O O . LYS A 1 211 ? 10.525 27.732 -10.534 1.00 60.59 211 LYS A O 1
ATOM 1724 N N . ALA A 1 212 ? 10.760 25.528 -10.742 1.00 47.84 212 ALA A N 1
ATOM 1725 C CA . ALA A 1 212 ? 9.419 25.343 -11.294 1.00 47.84 212 ALA A CA 1
ATOM 1726 C C . ALA A 1 212 ? 8.309 25.692 -10.284 1.00 47.84 212 ALA A C 1
ATOM 1728 O O . ALA A 1 212 ? 7.271 26.220 -10.681 1.00 47.84 212 ALA A O 1
ATOM 1729 N N . LYS A 1 213 ? 8.507 25.427 -8.986 1.00 43.91 213 LYS A N 1
ATOM 1730 C CA . LYS A 1 213 ? 7.581 25.836 -7.916 1.00 43.91 213 LYS A CA 1
ATOM 1731 C C . LYS A 1 213 ? 7.562 27.354 -7.726 1.00 43.91 213 LYS A C 1
ATOM 1733 O O . LYS A 1 213 ? 6.476 27.890 -7.532 1.00 43.91 213 LYS A O 1
ATOM 1738 N N . GLU A 1 214 ? 8.702 28.036 -7.839 1.00 54.47 214 GLU A N 1
ATOM 1739 C CA . GLU A 1 214 ? 8.775 29.506 -7.822 1.00 54.47 214 GLU A CA 1
ATOM 1740 C C . GLU A 1 214 ? 7.936 30.107 -8.959 1.00 54.47 214 GLU A C 1
ATOM 1742 O O . GLU A 1 214 ? 7.043 30.915 -8.696 1.00 54.47 214 GLU A O 1
ATOM 1747 N N . PHE A 1 215 ? 8.095 29.597 -10.187 1.00 54.59 215 PHE A N 1
ATOM 1748 C CA . PHE A 1 215 ? 7.299 30.022 -11.348 1.00 54.59 215 PHE A CA 1
ATOM 1749 C C . PHE A 1 215 ? 5.799 29.697 -11.242 1.00 54.59 215 PHE A C 1
ATOM 1751 O O . PHE A 1 215 ? 4.975 30.376 -11.856 1.00 54.59 215 PHE A O 1
ATOM 1758 N N . MET A 1 216 ? 5.431 28.647 -10.502 1.00 43.59 216 MET A N 1
ATOM 1759 C CA . MET A 1 216 ? 4.035 28.256 -10.266 1.00 43.59 216 MET A CA 1
ATOM 1760 C C . MET A 1 216 ? 3.416 28.931 -9.036 1.00 43.59 216 MET A C 1
ATOM 1762 O O . MET A 1 216 ? 2.214 28.777 -8.801 1.00 43.59 216 MET A O 1
ATOM 1766 N N . SER A 1 217 ? 4.194 29.671 -8.242 1.00 46.31 217 SER A N 1
ATOM 1767 C CA . SER A 1 217 ? 3.654 30.423 -7.115 1.00 46.31 217 SER A CA 1
ATOM 1768 C C . SER A 1 217 ? 2.699 31.508 -7.639 1.00 46.31 217 SER A C 1
ATOM 1770 O O . SER A 1 217 ? 3.032 32.328 -8.498 1.00 46.31 217 SER A O 1
ATOM 1772 N N . LEU A 1 218 ? 1.457 31.493 -7.143 1.00 47.47 218 LEU A N 1
ATOM 1773 C CA . LEU A 1 218 ? 0.365 32.377 -7.582 1.00 47.47 218 LEU A CA 1
ATOM 1774 C C . LEU A 1 218 ? 0.700 33.881 -7.469 1.00 47.47 218 LEU A C 1
ATOM 1776 O O . LEU A 1 218 ? 0.025 34.707 -8.089 1.00 47.47 218 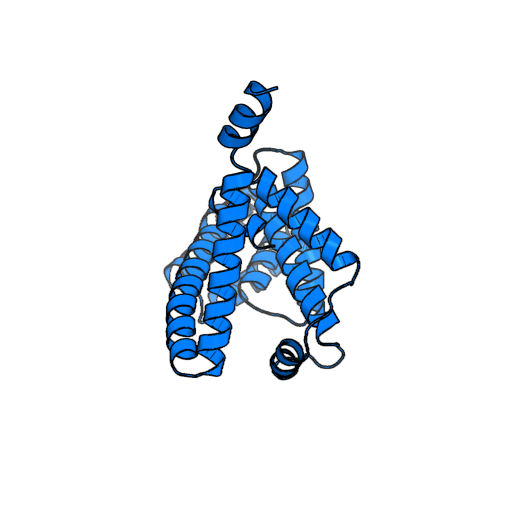LEU A O 1
ATOM 1780 N N . GLU A 1 219 ? 1.732 34.245 -6.702 1.00 51.59 219 GLU A N 1
ATOM 1781 C CA . GLU A 1 219 ? 2.210 35.621 -6.543 1.00 51.59 219 GLU A CA 1
ATOM 1782 C C . GLU A 1 219 ? 2.941 36.162 -7.783 1.00 51.59 219 GLU A C 1
ATOM 1784 O O . GLU A 1 219 ? 2.727 37.321 -8.150 1.00 51.59 219 GLU A O 1
ATOM 1789 N N . GLU A 1 220 ? 3.733 35.349 -8.491 1.00 50.38 220 GLU A N 1
ATOM 1790 C CA . GLU A 1 220 ? 4.433 35.803 -9.704 1.00 50.38 220 GLU A CA 1
ATOM 1791 C C . GLU A 1 220 ? 3.503 35.904 -10.918 1.00 50.38 220 GLU A C 1
ATOM 1793 O O . GLU A 1 220 ? 3.608 36.842 -11.715 1.00 50.38 220 GLU A O 1
ATOM 1798 N N . ILE A 1 221 ? 2.533 34.990 -11.028 1.00 50.53 221 ILE A N 1
ATOM 1799 C CA . ILE A 1 221 ? 1.508 35.022 -12.083 1.00 50.53 221 ILE A CA 1
ATOM 1800 C C . ILE A 1 221 ? 0.640 36.283 -11.936 1.00 50.53 221 ILE A C 1
ATOM 1802 O O . ILE A 1 221 ? 0.384 36.974 -12.924 1.00 50.53 221 ILE A O 1
ATOM 1806 N N . LYS A 1 222 ? 0.264 36.665 -10.706 1.00 49.34 222 LYS A N 1
ATOM 1807 C CA . LYS A 1 222 ? -0.465 37.922 -10.447 1.00 49.34 222 LYS A CA 1
ATOM 1808 C C . LYS A 1 222 ? 0.359 39.175 -10.763 1.00 49.34 222 LYS A C 1
ATOM 1810 O O . LYS A 1 222 ? -0.203 40.148 -11.267 1.00 49.34 222 LYS A O 1
ATOM 1815 N N . LYS A 1 223 ? 1.675 39.158 -10.525 1.00 52.06 223 LYS A N 1
ATOM 1816 C CA . LYS A 1 223 ? 2.582 40.270 -10.874 1.00 52.06 223 LYS A CA 1
ATOM 1817 C C . LYS A 1 223 ? 2.773 40.452 -12.383 1.00 52.06 223 LYS A C 1
ATOM 1819 O O . LYS A 1 223 ? 2.945 41.578 -12.832 1.00 52.06 223 LYS A O 1
ATOM 1824 N N . LYS A 1 224 ? 2.733 39.375 -13.176 1.00 51.56 224 LYS A N 1
ATOM 1825 C CA . LYS A 1 224 ? 2.873 39.455 -14.644 1.00 51.56 224 LYS A CA 1
ATOM 1826 C C . LYS A 1 224 ? 1.586 39.854 -15.368 1.00 51.56 224 LYS A C 1
ATOM 1828 O O . LYS A 1 224 ? 1.668 40.510 -16.399 1.00 51.56 224 LYS A O 1
ATOM 1833 N N . VAL A 1 225 ? 0.415 39.513 -14.826 1.00 50.41 225 VAL A N 1
ATOM 1834 C CA . VAL A 1 225 ? -0.890 39.902 -15.403 1.00 50.41 225 VAL A CA 1
ATOM 1835 C C . VAL A 1 225 ? -1.255 41.366 -15.104 1.00 50.41 225 VAL A C 1
ATOM 1837 O O . VAL A 1 225 ? -2.071 41.943 -15.802 1.00 50.41 225 VAL A O 1
ATOM 1840 N N . SER A 1 226 ? -0.623 42.002 -14.113 1.00 46.09 226 SER A N 1
ATOM 1841 C CA . SER A 1 226 ? -0.836 43.421 -13.767 1.00 46.09 226 SER A CA 1
ATOM 1842 C C . SER A 1 226 ? 0.095 44.404 -14.498 1.00 46.09 226 SER A C 1
ATOM 1844 O O . SER A 1 226 ? 0.032 45.606 -14.247 1.00 46.09 226 SER A O 1
ATOM 1846 N N . LEU A 1 227 ? 0.948 43.908 -15.404 1.00 46.75 227 LEU A N 1
ATOM 1847 C CA . LEU A 1 227 ? 1.846 44.705 -16.254 1.00 46.75 227 LEU A CA 1
ATOM 1848 C C . LEU A 1 227 ? 1.455 44.686 -17.748 1.00 46.75 227 LEU A C 1
ATOM 1850 O O . LEU A 1 227 ? 2.245 45.132 -18.579 1.00 46.75 227 LEU A O 1
ATOM 1854 N N . TYR A 1 228 ? 0.250 44.207 -18.076 1.00 41.69 228 TYR A N 1
ATOM 1855 C CA . TYR A 1 228 ? -0.372 44.314 -19.401 1.00 41.69 228 TYR A CA 1
ATOM 1856 C C . TYR A 1 228 ? -1.771 44.915 -19.295 1.00 41.69 228 TYR A C 1
ATOM 1858 O O . TYR A 1 228 ? -2.498 44.536 -18.350 1.00 41.69 228 TYR A O 1
#

Sequence (228 aa):
MHKGFDNLRNQWYFLADQSFTNSINELNRGDISLNETTKFFAETRLIDGFTVEEQLQLLLRGASYLMRGWARHQSEDDELMKQASADIEAALADFNRLGIENELVWLAESYVHIKNEKVDKAIVSLDKLSNSSLMSNNEIALIEETKNHLKDRDPEKALNFLTDKVFMYKLGSSYAYSYAQEIQWANILKKSELGRKILQRFSDLEEAIEKAKEFMSLEEIKKKVSLY

pLDDT: mean 74.86, std 16.35, range [36.25, 96.44]

Foldseek 3Di:
DVQLVVCVVVLVLVSNLVVLVVQLVVLVVLPDDDDPVVQVVQVVVDDPPDRSSLLVSLQSNLVSLQSNLLSLCSDPDPVSVVCSLVSLVSSLVSCVVRVDDDLSNLLSQLLNCLVVLVLVSNVVSLVSNLPDPPDDPQLNVLSVVLNVCSVVVNSVVSNCSSSVPNVVVCVVVVVVVVVVVVVVQLVVLVVDPNSVVVVVVVVVVVVVVVVVVVVVPPVVVVVVVVVD